Protein AF-A0A959G3M9-F1 (afdb_monomer_lite)

Radius of gyration: 26.97 Å; chains: 1; bounding box: 48×71×76 Å

Secondary structure (DSSP, 8-state):
----------------------GGG--GGGSPP--SS--S---HHHHHHHHHHHHHHHHHHS---EEETTT--EE-SGGG--TTEEE---SS-SSSHHHHHHHHHHHHHHHHH--HHHHHHHHHHHHHHHHHHHHHGGG--SSGGGS-HHHHHHHS--SHHHHHHHHHHHHHHHHTT-S---HHHHHHHHHIIIIIS-B-TTS-B-BSSSSTTB--TTHHHHHHHHHHHHHHHH--GGGT-

Sequence (241 aa):
MKRIIVLTICCIAACSAHGQEVDAATKLYLTQPQYKVPYGNTTPEAVKSVIDRVLVFLENTTPTDVIDEKSQKTITDYAKINEHAQIAKGRFSLTNYTWGVTYAAMLHAANVTGDPRYDAYVTKRFRFLEAVAPHFDPIMPEEHEKADPQMRQLLRPEALDDAGAMCSAMLQAKLEKIDFDGTALIDRYFDHIYNKEYRLSDGTFARTRPQKNTLWLDDMCMGIPSIAYMGRWTGEEKYYD

Structure (mmCIF, N/CA/C/O backbone):
data_AF-A0A959G3M9-F1
#
_entry.id   AF-A0A959G3M9-F1
#
loop_
_atom_site.group_PDB
_atom_site.id
_atom_site.type_symbol
_atom_site.label_atom_id
_atom_site.label_alt_id
_atom_site.label_comp_id
_atom_site.label_asym_id
_atom_site.label_entity_id
_atom_site.label_seq_id
_atom_site.pdbx_PDB_ins_code
_atom_site.Cartn_x
_atom_site.Cartn_y
_atom_site.Cartn_z
_atom_site.occupancy
_atom_site.B_iso_or_equiv
_atom_site.auth_seq_id
_atom_site.auth_comp_id
_atom_site.auth_asym_id
_atom_site.auth_atom_id
_atom_site.pdbx_PDB_model_num
ATOM 1 N N . MET A 1 1 ? 20.884 43.695 57.585 1.00 41.91 1 MET A N 1
ATOM 2 C CA . MET A 1 1 ? 20.339 43.293 56.264 1.00 41.91 1 MET A CA 1
ATOM 3 C C . MET A 1 1 ? 21.097 42.037 55.847 1.00 41.91 1 MET A C 1
ATOM 5 O O . MET A 1 1 ? 22.308 42.122 55.826 1.00 41.91 1 MET A O 1
ATOM 9 N N . LYS A 1 2 ? 20.569 40.832 55.618 1.00 38.62 2 LYS A N 1
ATOM 10 C CA . LYS A 1 2 ? 19.229 40.252 55.435 1.00 38.62 2 LYS A CA 1
ATOM 11 C C . LYS A 1 2 ? 19.175 38.964 56.287 1.00 38.62 2 LYS A C 1
ATOM 13 O O . LYS A 1 2 ? 20.163 38.238 56.322 1.00 38.62 2 LYS A O 1
ATOM 18 N N . ARG A 1 3 ? 18.066 38.678 56.978 1.00 37.66 3 ARG A N 1
ATOM 19 C CA . ARG A 1 3 ? 17.847 37.371 57.627 1.00 37.66 3 ARG A CA 1
ATOM 20 C C . ARG A 1 3 ? 17.334 36.399 56.562 1.00 37.66 3 ARG A C 1
ATOM 22 O O . ARG A 1 3 ? 16.281 36.651 55.988 1.00 37.66 3 ARG A O 1
ATOM 29 N N . ILE A 1 4 ? 18.086 35.339 56.279 1.00 43.84 4 ILE A N 1
ATOM 30 C CA . ILE A 1 4 ? 17.645 34.232 55.423 1.00 43.84 4 ILE A CA 1
ATOM 31 C C . ILE A 1 4 ? 16.913 33.244 56.332 1.00 43.84 4 ILE A C 1
ATOM 33 O O . ILE A 1 4 ? 17.514 32.674 57.238 1.00 43.84 4 ILE A O 1
ATOM 37 N N . ILE A 1 5 ? 15.607 33.094 56.122 1.00 44.16 5 ILE A N 1
ATOM 38 C CA . ILE A 1 5 ? 14.793 32.052 56.751 1.00 44.16 5 ILE A CA 1
ATOM 39 C C . ILE A 1 5 ? 14.821 30.859 55.796 1.00 44.16 5 ILE A C 1
ATOM 41 O O . ILE A 1 5 ? 14.309 30.949 54.683 1.00 44.16 5 ILE A O 1
ATOM 45 N N . VAL A 1 6 ? 15.449 29.763 56.215 1.00 44.47 6 VAL A N 1
ATOM 46 C CA . VAL A 1 6 ? 15.373 28.477 55.516 1.00 44.47 6 VAL A CA 1
ATOM 47 C C . VAL A 1 6 ? 14.098 27.785 55.988 1.00 44.47 6 VAL A C 1
ATOM 49 O O . VAL A 1 6 ? 13.977 27.431 57.158 1.00 44.47 6 VAL A O 1
ATOM 52 N N . LEU A 1 7 ? 13.124 27.652 55.088 1.00 37.84 7 LEU A N 1
ATOM 53 C CA . LEU A 1 7 ? 11.876 26.937 55.335 1.00 37.84 7 LEU A CA 1
ATOM 54 C C . LEU A 1 7 ? 12.089 25.459 54.973 1.00 37.84 7 LEU A C 1
ATOM 56 O O . LEU A 1 7 ? 12.112 25.099 53.798 1.00 37.84 7 LEU A O 1
ATOM 60 N N . THR A 1 8 ? 12.281 24.601 55.972 1.00 48.53 8 THR A N 1
ATOM 61 C CA . THR A 1 8 ? 12.346 23.149 55.767 1.00 48.53 8 THR A CA 1
ATOM 62 C C . THR A 1 8 ? 10.925 22.616 55.585 1.00 48.53 8 THR A C 1
ATOM 64 O O . THR A 1 8 ? 10.167 22.516 56.547 1.00 48.53 8 THR A O 1
ATOM 67 N N . ILE A 1 9 ? 10.548 22.290 54.347 1.00 50.19 9 ILE A N 1
ATOM 68 C CA . ILE A 1 9 ? 9.293 21.591 54.045 1.00 50.19 9 ILE A CA 1
ATOM 69 C C . ILE A 1 9 ? 9.475 20.123 54.440 1.00 50.19 9 ILE A C 1
ATOM 71 O O . ILE A 1 9 ? 10.196 19.372 53.787 1.00 50.19 9 ILE A O 1
ATOM 75 N N . CYS A 1 10 ? 8.842 19.725 55.541 1.00 43.06 10 CYS A N 1
ATOM 76 C CA . CYS A 1 10 ? 8.759 18.334 55.964 1.00 43.06 10 CYS A CA 1
ATOM 77 C C . CYS A 1 10 ? 7.629 17.654 55.174 1.00 43.06 10 CYS A C 1
ATOM 79 O O . CYS A 1 10 ? 6.452 17.912 55.429 1.00 43.06 10 CYS A O 1
ATOM 81 N N . CYS A 1 11 ? 7.971 16.818 54.191 1.00 44.34 11 CYS A N 1
ATOM 82 C CA . CYS A 1 11 ? 7.003 15.934 53.543 1.00 44.34 11 CYS A CA 1
ATOM 83 C C . CYS A 1 11 ? 6.560 14.865 54.547 1.00 44.34 11 CYS A C 1
ATOM 85 O O . CYS A 1 11 ? 7.286 13.907 54.807 1.00 44.34 11 CYS A O 1
ATOM 87 N N . ILE A 1 12 ? 5.360 15.019 55.106 1.00 46.78 12 ILE A N 1
ATOM 88 C CA . ILE A 1 12 ? 4.700 13.955 55.863 1.00 46.78 12 ILE A CA 1
ATOM 89 C C . ILE A 1 12 ? 4.201 12.932 54.840 1.00 46.78 12 ILE A C 1
ATOM 91 O O . ILE A 1 12 ? 3.185 13.139 54.178 1.00 46.78 12 ILE A O 1
ATOM 95 N N . ALA A 1 13 ? 4.934 11.831 54.690 1.00 47.69 13 ALA A N 1
ATOM 96 C CA . ALA A 1 13 ? 4.423 10.649 54.015 1.00 47.69 13 ALA A CA 1
ATOM 97 C C . ALA A 1 13 ? 3.312 10.049 54.889 1.00 47.69 13 ALA A C 1
ATOM 99 O O . ALA A 1 13 ? 3.5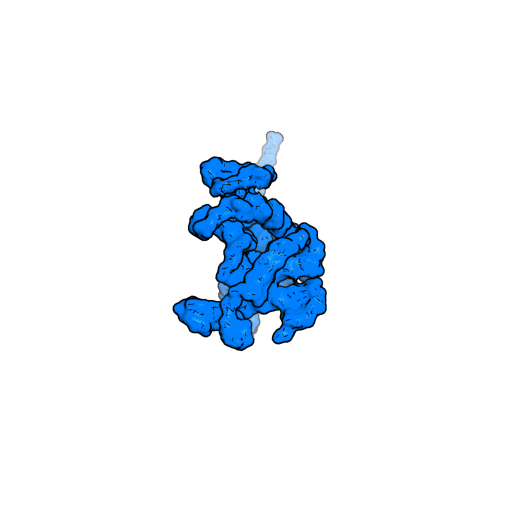76 9.482 55.951 1.00 47.69 13 ALA A O 1
ATOM 100 N N . ALA A 1 14 ? 2.058 10.211 54.469 1.00 43.97 14 ALA A N 1
ATOM 101 C CA . ALA A 1 14 ? 0.933 9.529 55.086 1.00 43.97 14 ALA A CA 1
ATOM 102 C C . ALA A 1 14 ? 1.042 8.027 54.781 1.00 43.97 14 ALA A C 1
ATOM 104 O O . ALA A 1 14 ? 0.685 7.569 53.698 1.00 43.97 14 ALA A O 1
ATOM 105 N N . CYS A 1 15 ? 1.565 7.257 55.734 1.00 43.91 15 CYS A N 1
ATOM 106 C CA . CYS A 1 15 ? 1.447 5.805 55.722 1.00 43.91 15 CYS A CA 1
ATOM 107 C C . CYS A 1 15 ? -0.012 5.449 56.033 1.00 43.91 15 CYS A C 1
ATOM 109 O O . CYS A 1 15 ? -0.422 5.423 57.193 1.00 43.91 15 CYS A O 1
ATOM 111 N N . SER A 1 16 ? -0.817 5.199 55.000 1.00 46.56 16 SER A N 1
ATOM 112 C CA . SER A 1 16 ? -2.128 4.576 55.169 1.00 46.56 16 SER A CA 1
ATOM 113 C C . SER A 1 16 ? -1.922 3.129 55.613 1.00 46.56 16 SER A C 1
ATOM 115 O O . SER A 1 16 ? -1.556 2.266 54.813 1.00 46.56 16 SER A O 1
ATOM 117 N N . ALA A 1 17 ? -2.138 2.865 56.903 1.00 48.34 17 ALA A N 1
ATOM 118 C CA . ALA A 1 17 ? -2.252 1.511 57.421 1.00 48.34 17 ALA A CA 1
ATOM 119 C C . ALA A 1 17 ? -3.395 0.802 56.676 1.00 48.34 17 ALA A C 1
ATOM 121 O O . ALA A 1 17 ? -4.556 1.187 56.810 1.00 48.34 17 ALA A O 1
ATOM 122 N N . HIS A 1 18 ? -3.065 -0.201 55.861 1.00 54.00 18 HIS A N 1
ATOM 123 C CA . HIS A 1 18 ? -4.065 -1.101 55.296 1.00 54.00 18 HIS A CA 1
ATOM 124 C C . HIS A 1 18 ? -4.619 -1.943 56.448 1.00 54.00 18 HIS A C 1
ATOM 126 O O . HIS A 1 18 ? -3.972 -2.883 56.909 1.00 54.00 18 HIS A O 1
ATOM 132 N N . GLY A 1 19 ? -5.783 -1.547 56.968 1.00 58.19 19 GLY A N 1
ATOM 133 C CA . GLY A 1 19 ? -6.542 -2.362 57.908 1.00 58.19 19 GLY A CA 1
ATOM 134 C C . GLY A 1 19 ? -6.860 -3.722 57.287 1.00 58.19 19 GLY A C 1
ATOM 135 O O . GLY A 1 19 ? -7.042 -3.832 56.077 1.00 58.19 19 GLY A O 1
ATOM 136 N N . GLN A 1 20 ? -6.891 -4.762 58.115 1.00 59.56 20 GLN A N 1
ATOM 137 C CA . GLN A 1 20 ? -7.197 -6.122 57.685 1.00 59.56 20 GLN A CA 1
ATOM 138 C C . GLN A 1 20 ? -8.606 -6.166 57.064 1.00 59.56 20 GLN A C 1
ATOM 140 O O . GLN A 1 20 ? -9.589 -5.902 57.756 1.00 59.56 20 GLN A O 1
ATOM 145 N N . GLU A 1 21 ? -8.710 -6.469 55.766 1.00 64.50 21 GLU A N 1
ATOM 146 C CA . GLU A 1 21 ? -10.005 -6.658 55.103 1.00 64.50 21 GLU A CA 1
ATOM 147 C C . GLU A 1 21 ? -10.692 -7.903 55.680 1.00 64.50 21 GLU A C 1
ATOM 149 O O . GLU A 1 21 ? -10.132 -9.000 55.676 1.00 64.50 21 GLU A O 1
ATOM 154 N N . VAL A 1 22 ? -11.907 -7.732 56.200 1.00 72.88 22 VAL A N 1
ATOM 155 C CA . VAL A 1 22 ? -12.725 -8.807 56.778 1.00 72.88 22 VAL A CA 1
ATOM 156 C C . VAL A 1 22 ? -14.002 -8.967 55.964 1.00 72.88 22 VAL A C 1
ATOM 158 O O . VAL A 1 22 ? -14.692 -7.988 55.696 1.00 72.88 22 VAL A O 1
ATOM 161 N N . ASP A 1 23 ? -14.326 -10.214 55.611 1.00 73.75 23 ASP A N 1
ATOM 162 C CA . ASP A 1 23 ? -15.425 -10.606 54.710 1.00 73.75 23 ASP A CA 1
ATOM 163 C C . ASP A 1 23 ? -16.757 -9.894 55.012 1.00 73.75 23 ASP A C 1
ATOM 165 O O . ASP A 1 23 ? -17.350 -9.269 54.138 1.00 73.75 23 ASP A O 1
ATOM 169 N N . ALA A 1 24 ? -17.170 -9.860 56.283 1.00 75.25 24 ALA A N 1
ATOM 170 C CA . ALA A 1 24 ? -18.431 -9.245 56.708 1.00 75.25 24 ALA A CA 1
ATOM 171 C C . ALA A 1 24 ? -18.520 -7.718 56.482 1.00 75.25 24 ALA A C 1
ATOM 173 O O . ALA A 1 24 ? -19.620 -7.164 56.497 1.00 75.25 24 ALA A O 1
ATOM 174 N N . ALA A 1 25 ? -17.387 -7.032 56.292 1.00 77.50 25 ALA A N 1
ATOM 175 C CA . ALA A 1 25 ? -17.311 -5.584 56.084 1.00 77.50 25 ALA A CA 1
ATOM 176 C C . ALA A 1 25 ? -16.816 -5.191 54.678 1.00 77.50 25 ALA A C 1
ATOM 178 O O . ALA A 1 25 ? -16.865 -4.009 54.328 1.00 77.50 25 ALA A O 1
ATOM 179 N N . THR A 1 26 ? -16.379 -6.155 53.860 1.00 78.19 26 THR A N 1
ATOM 180 C CA . THR A 1 26 ? -15.793 -5.908 52.538 1.00 78.19 26 THR A CA 1
ATOM 181 C C . THR A 1 26 ? -16.683 -6.479 51.440 1.00 78.19 26 THR A C 1
ATOM 183 O O . THR A 1 26 ? -16.999 -7.664 51.413 1.00 78.19 26 THR A O 1
ATOM 186 N N . LYS A 1 27 ? -17.043 -5.656 50.449 1.00 83.12 27 LYS A N 1
ATOM 187 C CA . LYS A 1 27 ? -17.695 -6.147 49.225 1.00 83.12 27 LYS A CA 1
ATOM 188 C C . LYS A 1 27 ? -16.652 -6.814 48.328 1.00 83.12 27 LYS A C 1
ATOM 190 O O . LYS A 1 27 ? -16.215 -6.216 47.350 1.00 83.12 27 LYS A O 1
ATOM 195 N N . LEU A 1 28 ? -16.253 -8.042 48.666 1.00 81.19 28 LEU A N 1
ATOM 196 C CA . LEU A 1 28 ? -15.175 -8.776 47.988 1.00 81.19 28 LEU A CA 1
ATOM 197 C C . LEU A 1 28 ? -15.373 -8.860 46.466 1.00 81.19 28 LEU A C 1
ATOM 199 O O . LEU A 1 28 ? -14.419 -8.726 45.713 1.00 81.19 28 LEU A O 1
ATOM 203 N N . TYR A 1 29 ? -16.614 -8.979 45.992 1.00 81.56 29 TYR A N 1
ATOM 204 C CA . TYR A 1 29 ? -16.942 -9.012 44.560 1.00 81.56 29 TYR A CA 1
ATOM 205 C C . TYR A 1 29 ? -16.760 -7.666 43.823 1.00 81.56 29 TYR A C 1
ATOM 207 O O . TYR A 1 29 ? -16.827 -7.633 42.598 1.00 81.56 29 TYR A O 1
ATOM 215 N N . LEU A 1 30 ? -16.553 -6.559 44.546 1.00 85.50 30 LEU A N 1
ATOM 216 C CA . LEU A 1 30 ? -16.205 -5.240 43.997 1.00 85.50 30 LEU A CA 1
ATOM 217 C C . LEU A 1 30 ? -14.719 -4.905 44.160 1.00 85.50 30 LEU A C 1
ATOM 219 O O . LEU A 1 30 ? -14.304 -3.802 43.793 1.00 85.50 30 LEU A O 1
ATOM 223 N N . THR A 1 31 ? -13.922 -5.812 44.731 1.00 84.81 31 THR A N 1
ATOM 224 C CA . THR A 1 31 ? -12.479 -5.593 44.837 1.00 84.81 31 THR A CA 1
ATOM 225 C C . THR A 1 31 ? -11.884 -5.447 43.442 1.00 84.81 31 THR A C 1
ATOM 227 O O . THR A 1 31 ? -12.231 -6.178 42.515 1.00 84.81 31 THR A O 1
ATOM 230 N N . GLN A 1 32 ? -11.023 -4.443 43.280 1.00 85.75 32 GLN A N 1
ATOM 231 C CA . GLN A 1 32 ? -10.395 -4.161 41.996 1.00 85.75 32 GLN A CA 1
ATOM 232 C C . GLN A 1 32 ? -9.352 -5.245 41.706 1.00 85.75 32 GLN A C 1
ATOM 234 O O . GLN A 1 32 ? -8.387 -5.370 42.469 1.00 85.75 32 GLN A O 1
ATOM 239 N N . PRO A 1 33 ? -9.503 -6.029 40.626 1.00 90.31 33 PRO A N 1
ATOM 240 C CA . PRO A 1 33 ? -8.508 -7.031 40.285 1.00 90.31 33 PRO A CA 1
ATOM 241 C C . PRO A 1 33 ? -7.197 -6.353 39.874 1.00 90.31 33 PRO A C 1
ATOM 243 O O . PRO A 1 33 ? -7.189 -5.347 39.164 1.00 90.31 33 PRO A O 1
ATOM 246 N N . GLN A 1 34 ? -6.067 -6.926 40.285 1.00 91.19 34 GLN A N 1
ATOM 247 C CA . GLN A 1 34 ? -4.736 -6.403 39.959 1.00 91.19 34 GLN A CA 1
ATOM 248 C C . GLN A 1 34 ? -4.275 -6.888 38.579 1.00 91.19 34 GLN A C 1
ATOM 250 O O . GLN A 1 34 ? -3.355 -7.699 38.449 1.00 91.19 34 GLN A O 1
ATOM 255 N N . TYR A 1 35 ? -4.947 -6.427 37.527 1.00 93.69 35 TYR A N 1
ATOM 256 C CA . TYR A 1 35 ? -4.572 -6.776 36.161 1.00 93.69 35 TYR A CA 1
ATOM 257 C C . TYR A 1 35 ? -3.191 -6.208 35.797 1.00 93.69 35 TYR A C 1
ATOM 259 O O . TYR A 1 35 ? -2.883 -5.051 36.069 1.00 93.69 35 TYR A O 1
ATOM 267 N N . LYS A 1 36 ? -2.359 -7.021 35.131 1.00 94.44 36 LYS A N 1
ATOM 268 C CA . LYS A 1 36 ? -1.055 -6.580 34.591 1.00 94.44 36 LYS A CA 1
ATOM 269 C C . LYS A 1 36 ? -1.192 -5.691 33.353 1.00 94.44 36 LYS A C 1
ATOM 271 O O . LYS A 1 36 ? -0.285 -4.929 33.037 1.00 94.44 36 LYS A O 1
ATOM 276 N N . VAL A 1 37 ? -2.302 -5.834 32.638 1.00 91.62 37 VAL A N 1
ATOM 277 C CA . VAL A 1 37 ? -2.667 -5.036 31.467 1.00 91.62 37 VAL A CA 1
ATOM 278 C C . VAL A 1 37 ? -3.879 -4.177 31.819 1.00 91.62 37 VAL A C 1
ATOM 280 O O . VAL A 1 37 ? -4.735 -4.654 32.567 1.00 91.62 37 VAL A O 1
ATOM 283 N N . PRO A 1 38 ? -3.976 -2.935 31.309 1.00 88.25 38 PRO A N 1
ATOM 284 C CA . PRO A 1 38 ? -5.149 -2.102 31.543 1.00 88.25 38 PRO A CA 1
ATOM 285 C C . PRO A 1 38 ? -6.432 -2.842 31.146 1.00 88.25 38 PRO A C 1
ATOM 287 O O . PRO A 1 38 ? -6.538 -3.349 30.030 1.00 88.25 38 PRO A O 1
ATOM 290 N N . TYR A 1 39 ? -7.393 -2.906 32.065 1.00 91.00 39 TYR A N 1
ATOM 291 C CA . TYR A 1 39 ? -8.695 -3.535 31.861 1.00 91.00 39 TYR A CA 1
ATOM 292 C C . TYR A 1 39 ? -9.792 -2.568 32.292 1.00 91.00 39 TYR A C 1
ATOM 294 O O . TYR A 1 39 ? -9.713 -1.969 33.365 1.00 91.00 39 TYR A O 1
ATOM 302 N N . GLY A 1 40 ? -10.815 -2.426 31.456 1.00 89.88 40 GLY A N 1
ATOM 303 C CA . GLY A 1 40 ? -11.931 -1.519 31.682 1.00 89.88 40 GLY A CA 1
ATOM 304 C C . GLY A 1 40 ? -12.321 -0.772 30.413 1.00 89.88 40 GLY A C 1
ATOM 305 O O . GLY A 1 40 ? -11.908 -1.124 29.308 1.00 89.88 40 GLY A O 1
ATOM 306 N N . ASN A 1 41 ? -13.129 0.268 30.589 1.00 93.06 41 ASN A N 1
ATOM 307 C CA . ASN A 1 41 ? -13.571 1.110 29.485 1.00 93.06 41 ASN A CA 1
ATOM 308 C C . ASN A 1 41 ? -12.405 1.948 28.940 1.00 93.06 41 ASN A C 1
ATOM 310 O O . ASN A 1 41 ? -11.554 2.415 29.696 1.00 93.06 41 ASN A O 1
ATOM 314 N N . THR A 1 42 ? -12.408 2.176 27.630 1.00 94.69 42 THR A N 1
ATOM 315 C CA . THR A 1 42 ? -11.499 3.108 26.949 1.00 94.69 42 THR A CA 1
ATOM 316 C C . THR A 1 42 ? -12.278 4.314 26.420 1.00 94.69 42 THR A C 1
ATOM 318 O O . THR A 1 42 ? -13.510 4.305 26.426 1.00 94.69 42 THR A O 1
ATOM 321 N N . THR A 1 43 ? -11.574 5.345 25.954 1.00 95.94 43 THR A N 1
ATOM 322 C CA . THR A 1 43 ? -12.178 6.511 25.293 1.00 95.94 43 THR A CA 1
ATOM 323 C C . THR A 1 43 ? -11.655 6.659 23.861 1.00 95.94 43 THR A C 1
ATOM 325 O O . THR A 1 43 ? -10.547 6.187 23.566 1.00 95.94 43 THR A O 1
ATOM 328 N N . PRO A 1 44 ? -12.405 7.320 22.958 1.00 96.88 44 PRO A N 1
ATOM 329 C CA . PRO A 1 44 ? -11.918 7.639 21.617 1.00 96.88 44 PRO A CA 1
ATOM 330 C C . PRO A 1 44 ? -10.564 8.363 21.628 1.00 96.88 44 PRO A C 1
ATOM 332 O O . PRO A 1 44 ? -9.692 8.032 20.833 1.00 96.88 44 PRO A O 1
ATOM 335 N N . GLU A 1 45 ? -10.335 9.280 22.570 1.00 97.31 45 GLU A N 1
ATOM 336 C CA . GLU A 1 45 ? -9.090 10.050 22.700 1.00 97.31 45 GLU A CA 1
ATOM 337 C C . GLU A 1 45 ? -7.911 9.157 23.098 1.00 97.31 45 GLU A C 1
ATOM 339 O O . GLU A 1 45 ? -6.801 9.318 22.585 1.00 97.31 45 GLU A O 1
ATOM 344 N N . ALA A 1 46 ? -8.143 8.184 23.985 1.00 96.62 46 ALA A N 1
ATOM 345 C CA . ALA A 1 46 ? -7.120 7.225 24.385 1.00 96.62 46 ALA A CA 1
ATOM 346 C C . ALA A 1 46 ? -6.703 6.329 23.207 1.00 96.62 46 ALA A C 1
ATOM 348 O O . ALA A 1 46 ? -5.508 6.128 22.979 1.00 96.62 46 ALA A O 1
ATOM 349 N N . VAL A 1 47 ? -7.669 5.845 22.417 1.00 97.38 47 VAL A N 1
ATOM 350 C CA . VAL A 1 47 ? -7.403 5.073 21.190 1.00 97.38 47 VAL A CA 1
ATOM 351 C C . VAL A 1 47 ? -6.696 5.943 20.149 1.00 97.38 47 VAL A C 1
ATOM 353 O O . VAL A 1 47 ? -5.668 5.535 19.605 1.00 97.38 47 VAL A O 1
ATOM 356 N N . LYS A 1 48 ? -7.179 7.172 19.932 1.00 98.12 48 LYS A N 1
ATOM 357 C CA . LYS A 1 48 ? -6.594 8.147 19.004 1.00 98.12 48 LYS A CA 1
ATOM 358 C C . LYS A 1 48 ? -5.134 8.440 19.338 1.00 98.12 48 LYS A C 1
ATOM 360 O O . LYS A 1 48 ? -4.285 8.396 18.456 1.00 98.12 48 LYS A O 1
ATOM 365 N N . SER A 1 49 ? -4.814 8.627 20.618 1.00 98.19 49 SER A N 1
ATOM 366 C CA . SER A 1 49 ? -3.437 8.829 21.080 1.00 98.19 49 SER A CA 1
ATOM 367 C C . SER A 1 49 ? -2.512 7.662 20.710 1.00 98.19 49 SER A C 1
ATOM 369 O O . SER A 1 49 ? -1.339 7.877 20.404 1.00 98.19 49 SER A O 1
ATOM 371 N N . VAL A 1 50 ? -3.009 6.420 20.720 1.00 98.12 50 VAL A N 1
ATOM 372 C CA . VAL A 1 50 ? -2.222 5.249 20.304 1.00 98.12 50 VAL A CA 1
ATOM 373 C C . VAL A 1 50 ? -1.944 5.295 18.804 1.00 98.12 50 VAL A C 1
ATOM 375 O O . VAL A 1 50 ? -0.779 5.220 18.413 1.00 98.12 50 VAL A O 1
ATOM 378 N N . ILE A 1 51 ? -2.974 5.457 17.970 1.00 98.56 51 ILE A N 1
ATOM 379 C CA . ILE A 1 51 ? -2.797 5.478 16.509 1.00 98.56 51 ILE A CA 1
ATOM 380 C C . ILE A 1 51 ? -2.029 6.720 16.026 1.00 98.56 51 ILE A C 1
ATOM 382 O O . ILE A 1 51 ? -1.303 6.637 15.042 1.00 98.56 51 ILE A O 1
ATOM 386 N N . ASP A 1 52 ? -2.083 7.838 16.756 1.00 98.81 52 ASP A N 1
ATOM 387 C CA . ASP A 1 52 ? -1.226 9.009 16.530 1.00 98.81 52 ASP A CA 1
ATOM 388 C C . ASP A 1 52 ? 0.254 8.705 16.767 1.00 98.81 52 ASP A C 1
ATOM 390 O O . ASP A 1 52 ? 1.103 9.065 15.951 1.00 98.81 52 ASP A O 1
ATOM 394 N N . ARG A 1 53 ? 0.586 8.006 17.860 1.00 98.75 53 ARG A N 1
ATOM 395 C CA . ARG A 1 53 ? 1.972 7.581 18.103 1.00 98.75 53 ARG A CA 1
ATOM 396 C C . ARG A 1 53 ? 2.457 6.608 17.034 1.00 98.75 53 ARG A C 1
ATOM 398 O O . ARG A 1 53 ? 3.619 6.685 16.640 1.00 98.75 53 ARG A O 1
ATOM 405 N N . VAL A 1 54 ? 1.585 5.712 16.568 1.00 98.75 54 VAL A N 1
ATOM 406 C CA . VAL A 1 54 ? 1.901 4.799 15.461 1.00 98.75 54 VAL A CA 1
ATOM 407 C C . VAL A 1 54 ? 2.162 5.589 14.180 1.00 98.75 54 VAL A C 1
ATOM 409 O O . VAL A 1 54 ? 3.202 5.370 13.572 1.00 98.75 54 VAL A O 1
ATOM 412 N N . LEU A 1 55 ? 1.306 6.548 13.810 1.00 98.81 55 LEU A N 1
ATOM 413 C CA . LEU A 1 55 ? 1.524 7.407 12.641 1.00 98.81 55 LEU A CA 1
ATOM 414 C C . LEU A 1 55 ? 2.898 8.086 12.687 1.00 98.81 55 LEU A C 1
ATOM 416 O O . LEU A 1 55 ? 3.686 7.917 11.760 1.00 98.81 55 LEU A O 1
ATOM 420 N N . VAL A 1 56 ? 3.224 8.771 13.787 1.00 98.69 56 VAL A N 1
ATOM 421 C CA . VAL A 1 56 ? 4.515 9.467 13.942 1.00 98.69 56 VAL A CA 1
ATOM 422 C C . VAL A 1 56 ? 5.692 8.492 13.852 1.00 98.69 56 VAL A C 1
ATOM 424 O O . VAL A 1 56 ? 6.727 8.793 13.254 1.00 98.69 56 VAL A O 1
ATOM 427 N N . PHE A 1 57 ? 5.565 7.299 14.433 1.00 98.75 57 PHE A N 1
ATOM 428 C CA . PHE A 1 57 ? 6.594 6.271 14.317 1.00 98.75 57 PHE A CA 1
ATOM 429 C C . PHE A 1 57 ? 6.781 5.814 12.864 1.00 98.75 57 PHE A C 1
ATOM 431 O O . PHE A 1 57 ? 7.915 5.713 12.391 1.00 98.75 57 PHE A O 1
ATOM 438 N N . LEU A 1 58 ? 5.689 5.573 12.139 1.00 98.50 58 LEU A N 1
ATOM 439 C CA . LEU A 1 58 ? 5.729 5.152 10.742 1.00 98.50 58 LEU A CA 1
ATOM 440 C C . LEU A 1 58 ? 6.291 6.251 9.840 1.00 98.50 58 LEU A C 1
ATOM 442 O O . LEU A 1 58 ? 7.112 5.957 8.974 1.00 98.50 58 LEU A O 1
ATOM 446 N N . GLU A 1 59 ? 5.942 7.515 10.075 1.00 97.94 59 GLU A N 1
ATOM 447 C CA . GLU A 1 59 ? 6.497 8.660 9.347 1.00 97.94 59 GLU A CA 1
ATOM 448 C C . GLU A 1 59 ? 8.020 8.711 9.409 1.00 97.94 59 GLU A C 1
ATOM 450 O O . GLU A 1 59 ? 8.668 8.882 8.378 1.00 97.94 59 GLU A O 1
ATOM 455 N N . ASN A 1 60 ? 8.579 8.491 10.598 1.00 97.62 60 ASN A N 1
ATOM 456 C CA . ASN A 1 60 ? 10.019 8.538 10.842 1.00 97.62 60 ASN A CA 1
ATOM 457 C C . ASN A 1 60 ? 10.767 7.276 10.393 1.00 97.62 60 ASN A C 1
ATOM 459 O O . ASN A 1 60 ? 11.995 7.264 10.370 1.00 97.62 60 ASN A O 1
ATOM 463 N N . THR A 1 61 ? 10.052 6.196 10.074 1.00 97.69 61 THR A N 1
ATOM 464 C CA . THR A 1 61 ? 10.659 4.895 9.755 1.00 97.69 61 THR A CA 1
ATOM 465 C C . THR A 1 61 ? 10.400 4.422 8.329 1.00 97.69 61 THR A C 1
ATOM 467 O O . THR A 1 61 ? 10.904 3.364 7.948 1.00 97.69 61 THR A O 1
ATOM 470 N N . THR A 1 62 ? 9.678 5.212 7.530 1.00 97.88 62 THR A N 1
ATOM 471 C CA . THR A 1 62 ? 9.396 4.953 6.110 1.00 97.88 62 THR A CA 1
ATOM 472 C C . THR A 1 62 ? 9.745 6.165 5.246 1.00 97.88 62 THR A C 1
ATOM 474 O O . THR A 1 62 ? 8.854 6.950 4.895 1.00 97.88 62 THR A O 1
ATOM 477 N N . PRO A 1 63 ? 11.047 6.362 4.955 1.00 97.31 63 PRO A N 1
ATOM 478 C CA . PRO A 1 63 ? 11.514 7.470 4.133 1.00 97.31 63 PRO A CA 1
ATOM 479 C C . PRO A 1 63 ? 11.001 7.335 2.695 1.00 97.31 63 PRO A C 1
ATOM 481 O O . PRO A 1 63 ? 10.751 6.233 2.212 1.00 97.31 63 PRO A O 1
ATOM 484 N N . THR A 1 64 ? 10.848 8.468 2.017 1.00 97.62 64 THR A N 1
ATOM 485 C CA . THR A 1 64 ? 10.360 8.571 0.631 1.00 97.62 64 THR A CA 1
ATOM 486 C C . THR A 1 64 ? 11.419 9.267 -0.208 1.00 97.62 64 THR A C 1
ATOM 488 O O . THR A 1 64 ? 11.181 10.336 -0.768 1.00 97.62 64 THR A O 1
ATOM 491 N N . ASP A 1 65 ? 12.619 8.702 -0.189 1.00 97.44 65 ASP A N 1
ATOM 492 C CA 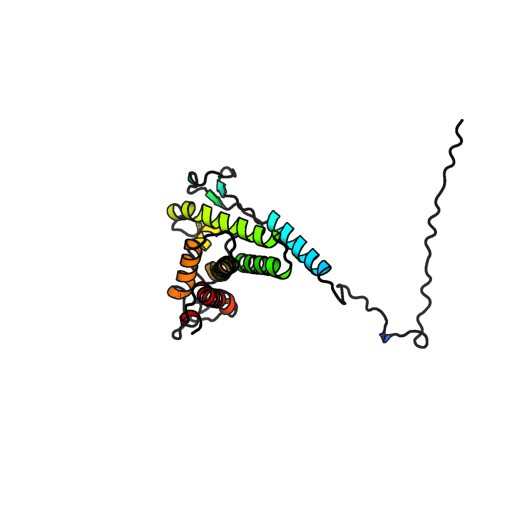. ASP A 1 65 ? 13.804 9.265 -0.818 1.00 97.44 65 ASP A CA 1
ATOM 493 C C . ASP A 1 65 ? 14.404 8.229 -1.764 1.00 97.44 65 ASP A C 1
ATOM 495 O O . ASP A 1 65 ? 14.388 7.028 -1.480 1.00 97.44 65 ASP A O 1
ATOM 499 N N . VAL A 1 66 ? 14.968 8.699 -2.871 1.00 98.12 66 VAL A N 1
ATOM 500 C CA . VAL A 1 66 ? 15.842 7.893 -3.725 1.00 98.12 66 VAL A CA 1
ATOM 501 C C . VAL A 1 66 ? 17.279 8.222 -3.350 1.00 98.12 66 VAL A C 1
ATOM 503 O O . VAL A 1 66 ? 17.620 9.393 -3.182 1.00 98.12 66 VAL A O 1
ATOM 506 N N . ILE A 1 67 ? 18.128 7.211 -3.207 1.00 97.44 67 ILE A N 1
ATOM 507 C CA . ILE A 1 67 ? 19.550 7.376 -2.900 1.00 97.44 67 ILE A CA 1
ATOM 508 C C . ILE A 1 67 ? 20.402 6.617 -3.910 1.00 97.44 67 ILE A C 1
ATOM 510 O O . ILE A 1 67 ? 19.998 5.579 -4.423 1.00 97.44 67 ILE A O 1
ATOM 514 N N . ASP A 1 68 ? 21.605 7.116 -4.156 1.00 95.94 68 ASP A N 1
ATOM 515 C CA . ASP A 1 68 ? 22.646 6.348 -4.830 1.00 95.94 68 ASP A CA 1
ATOM 516 C C . ASP A 1 68 ? 23.254 5.337 -3.840 1.00 95.94 68 ASP A C 1
ATOM 518 O O . ASP A 1 68 ? 23.710 5.702 -2.755 1.00 95.94 68 ASP A O 1
ATOM 522 N N . GLU A 1 69 ? 23.254 4.057 -4.200 1.00 92.62 69 GLU A N 1
ATOM 523 C CA . GLU A 1 69 ? 23.742 2.933 -3.398 1.00 92.62 69 GLU A CA 1
ATOM 524 C C . GLU A 1 69 ? 25.182 3.127 -2.924 1.00 92.62 69 GLU A C 1
ATOM 526 O O . GLU A 1 69 ? 25.511 2.798 -1.783 1.00 92.62 69 GLU A O 1
ATOM 531 N N . LYS A 1 70 ? 26.052 3.661 -3.780 1.00 91.44 70 LYS A N 1
ATOM 532 C CA . LYS A 1 70 ? 27.490 3.714 -3.508 1.00 91.44 70 LYS A CA 1
ATOM 533 C C . LYS A 1 70 ? 27.847 4.915 -2.646 1.00 91.44 70 LYS A C 1
ATOM 535 O O . LYS A 1 70 ? 28.585 4.798 -1.673 1.00 91.44 70 LYS A O 1
ATOM 540 N N . SER A 1 71 ? 27.333 6.081 -3.012 1.00 94.75 71 SER A N 1
ATOM 541 C CA . SER A 1 71 ? 27.641 7.354 -2.362 1.00 94.75 71 SER A CA 1
ATOM 542 C C . SER A 1 71 ? 26.706 7.694 -1.205 1.00 94.75 71 SER A C 1
ATOM 544 O O . SER A 1 71 ? 27.025 8.600 -0.435 1.00 94.75 71 SER A O 1
ATOM 546 N N . GLN A 1 72 ? 25.569 6.998 -1.085 1.00 94.94 72 GLN A N 1
ATOM 547 C CA . GLN A 1 72 ? 24.506 7.253 -0.105 1.00 94.94 72 GLN A CA 1
ATOM 548 C C . GLN A 1 72 ? 23.920 8.673 -0.190 1.00 94.94 72 GLN A C 1
ATOM 550 O O . GLN A 1 72 ? 23.303 9.163 0.755 1.00 94.94 72 GLN A O 1
ATOM 555 N N . LYS A 1 73 ? 24.107 9.359 -1.324 1.00 96.75 73 LYS A N 1
ATOM 556 C CA . LYS A 1 73 ? 23.560 10.697 -1.558 1.00 96.75 73 LYS A CA 1
ATOM 557 C C . LYS A 1 73 ? 22.144 10.606 -2.107 1.00 96.75 73 LYS A C 1
ATOM 559 O O . LYS A 1 73 ? 21.874 9.802 -2.996 1.00 96.75 73 LYS A O 1
ATOM 564 N N . THR A 1 74 ? 21.269 11.480 -1.621 1.00 97.44 74 THR A N 1
ATOM 565 C CA . THR A 1 74 ? 19.904 11.619 -2.133 1.00 97.44 74 THR A CA 1
ATOM 566 C C . THR A 1 74 ? 19.905 12.083 -3.588 1.00 97.44 74 THR A C 1
ATOM 568 O O . THR A 1 74 ? 20.583 13.048 -3.948 1.00 97.44 74 THR A O 1
ATOM 571 N N . ILE A 1 75 ? 19.102 11.414 -4.410 1.00 97.75 75 ILE A N 1
ATOM 572 C CA . ILE A 1 75 ? 18.805 11.767 -5.795 1.00 97.75 75 ILE A CA 1
ATOM 573 C C . ILE A 1 75 ? 17.467 12.510 -5.792 1.00 97.75 75 ILE A C 1
ATOM 575 O O . ILE A 1 75 ? 16.409 11.908 -5.636 1.00 97.75 75 ILE A O 1
ATOM 579 N N . THR A 1 76 ? 17.515 13.834 -5.932 1.00 96.00 76 THR A N 1
ATOM 580 C CA . THR A 1 76 ? 16.316 14.695 -5.968 1.00 96.00 76 THR A CA 1
ATOM 581 C C . THR A 1 76 ? 15.828 14.989 -7.384 1.00 96.00 76 THR A C 1
ATOM 583 O O . THR A 1 76 ? 14.665 15.317 -7.588 1.00 96.00 76 THR A O 1
ATOM 586 N N . ASP A 1 77 ? 16.723 14.876 -8.363 1.00 97.06 77 ASP A N 1
ATOM 587 C CA . ASP A 1 77 ? 16.429 14.991 -9.786 1.00 97.06 77 ASP A CA 1
ATOM 588 C C . ASP A 1 77 ? 16.276 13.579 -10.357 1.00 97.06 77 ASP A C 1
ATOM 590 O O . ASP A 1 77 ? 17.270 12.907 -10.639 1.00 97.06 77 ASP A O 1
ATOM 594 N N . TYR A 1 78 ? 15.032 13.105 -10.471 1.00 97.12 78 TYR A N 1
ATOM 595 C CA . TYR A 1 78 ? 14.739 11.730 -10.885 1.00 97.12 78 TYR A CA 1
ATOM 596 C C . TYR A 1 78 ? 15.192 11.412 -12.315 1.00 97.12 78 TYR A C 1
ATOM 598 O O . TYR A 1 78 ? 15.413 10.247 -12.632 1.00 97.12 78 TYR A O 1
ATOM 606 N N . ALA A 1 79 ? 15.472 12.418 -13.152 1.00 96.12 79 ALA A N 1
ATOM 607 C CA . ALA A 1 79 ? 16.114 12.201 -14.449 1.00 96.12 79 ALA A CA 1
ATOM 608 C C . ALA A 1 79 ? 17.545 11.632 -14.333 1.00 96.12 79 ALA A C 1
ATOM 610 O O . ALA A 1 79 ? 18.099 11.166 -15.325 1.00 96.12 79 ALA A O 1
ATOM 611 N N . LYS A 1 80 ? 18.149 11.663 -13.136 1.00 96.00 80 LYS A N 1
ATOM 612 C CA . LYS A 1 80 ? 19.479 11.105 -12.838 1.00 96.00 80 LYS A CA 1
ATOM 613 C C . LYS A 1 80 ? 19.440 9.720 -12.194 1.00 96.00 80 LYS A C 1
ATOM 615 O O . LYS A 1 80 ? 20.498 9.205 -11.833 1.00 96.00 80 LYS A O 1
ATOM 620 N N . ILE A 1 81 ? 18.256 9.133 -12.020 1.00 96.56 81 ILE A N 1
ATOM 621 C CA . ILE A 1 81 ? 18.116 7.741 -11.585 1.00 96.56 81 ILE A CA 1
ATOM 622 C C . ILE A 1 81 ? 18.825 6.835 -12.604 1.00 96.56 81 ILE A C 1
ATOM 624 O O . ILE A 1 81 ? 18.658 6.985 -13.812 1.00 96.56 81 ILE A O 1
ATOM 628 N N . ASN A 1 82 ? 19.669 5.936 -12.101 1.00 93.81 82 ASN A N 1
ATOM 629 C CA . ASN A 1 82 ? 20.498 5.009 -12.873 1.00 93.81 82 ASN A CA 1
ATOM 630 C C . ASN A 1 82 ? 20.561 3.652 -12.151 1.00 93.81 82 ASN A C 1
ATOM 632 O O . ASN A 1 82 ? 19.932 3.487 -11.107 1.00 93.81 82 ASN A O 1
ATOM 636 N N . GLU A 1 83 ? 21.336 2.692 -12.661 1.00 91.94 83 GLU A N 1
ATOM 637 C CA . GLU A 1 83 ? 21.435 1.339 -12.085 1.00 91.94 83 GLU A CA 1
ATOM 638 C C . GLU A 1 83 ? 21.956 1.265 -10.634 1.00 91.94 83 GLU A C 1
ATOM 640 O O . GLU A 1 83 ? 21.939 0.197 -10.031 1.00 91.94 83 GLU A O 1
ATOM 645 N N . HIS A 1 84 ? 22.460 2.366 -10.072 1.00 93.31 84 HIS A N 1
ATOM 646 C CA . HIS A 1 84 ? 22.899 2.465 -8.679 1.00 93.31 84 HIS A CA 1
ATOM 647 C C . HIS A 1 84 ? 21.873 3.175 -7.791 1.00 93.31 84 HIS A C 1
ATOM 649 O O . HIS A 1 84 ? 22.108 3.330 -6.596 1.00 93.31 84 HIS A O 1
ATOM 655 N N . ALA A 1 85 ? 20.751 3.637 -8.340 1.00 96.31 85 ALA A N 1
ATOM 656 C CA . ALA A 1 85 ? 19.676 4.215 -7.553 1.00 96.31 85 ALA A CA 1
ATOM 657 C C . ALA A 1 85 ? 18.897 3.118 -6.812 1.00 96.31 85 ALA A C 1
ATOM 659 O O . ALA A 1 85 ? 18.579 2.073 -7.372 1.00 96.31 85 ALA A O 1
ATOM 660 N N . GLN A 1 86 ? 18.534 3.389 -5.562 1.00 95.94 86 GLN A N 1
ATOM 661 C CA . GLN A 1 86 ? 17.647 2.551 -4.758 1.00 95.94 86 GLN A CA 1
ATOM 662 C C . GLN A 1 86 ? 16.714 3.428 -3.923 1.00 95.94 86 GLN A C 1
ATOM 664 O O . GLN A 1 86 ? 17.013 4.594 -3.636 1.00 95.94 86 GLN A O 1
ATOM 669 N N . ILE A 1 87 ? 15.591 2.867 -3.489 1.00 96.94 87 ILE A N 1
ATOM 670 C CA . ILE A 1 87 ? 14.734 3.528 -2.506 1.00 96.94 87 ILE A CA 1
ATOM 671 C C . ILE A 1 87 ? 15.444 3.488 -1.150 1.00 96.94 87 ILE A C 1
ATOM 673 O O . ILE A 1 87 ? 15.968 2.450 -0.733 1.00 96.94 87 ILE A O 1
ATOM 677 N N . ALA A 1 88 ? 15.468 4.618 -0.442 1.00 96.12 88 ALA A N 1
ATOM 678 C CA . ALA A 1 88 ? 16.071 4.705 0.879 1.00 96.12 88 ALA A CA 1
ATOM 679 C C . ALA A 1 88 ? 15.480 3.641 1.819 1.00 96.12 88 ALA A C 1
ATOM 681 O O . ALA A 1 88 ? 14.263 3.486 1.947 1.00 96.12 88 ALA A O 1
ATOM 682 N N . LYS A 1 89 ? 16.359 2.892 2.490 1.00 92.81 89 LYS A N 1
ATOM 683 C CA . LYS A 1 89 ? 15.951 1.780 3.352 1.00 92.81 89 LYS A CA 1
ATOM 684 C C . LYS A 1 89 ? 15.460 2.312 4.695 1.00 92.81 89 LYS A C 1
ATOM 686 O O . LYS A 1 89 ? 16.246 2.751 5.531 1.00 92.81 89 LYS A O 1
ATOM 691 N N . GLY A 1 90 ? 14.145 2.263 4.886 1.00 94.06 90 GLY A N 1
ATOM 692 C CA . GLY A 1 90 ? 13.504 2.450 6.182 1.00 94.06 90 GLY A CA 1
ATOM 693 C C . GLY A 1 90 ? 13.527 1.188 7.042 1.00 94.06 90 GLY A C 1
ATOM 694 O O . GLY A 1 90 ? 14.079 0.154 6.668 1.00 94.06 90 GLY A O 1
ATOM 695 N N . ARG A 1 91 ? 12.845 1.250 8.190 1.00 96.56 91 ARG A N 1
ATOM 696 C CA . ARG A 1 91 ? 12.544 0.049 8.988 1.00 96.56 91 ARG A CA 1
ATOM 697 C C . ARG A 1 91 ? 11.554 -0.868 8.270 1.00 96.56 91 ARG A C 1
ATOM 699 O O . ARG A 1 91 ? 11.523 -2.064 8.543 1.00 96.56 91 ARG A O 1
ATOM 706 N N . PHE A 1 92 ? 10.748 -0.293 7.384 1.00 97.38 92 PHE A N 1
ATOM 707 C CA . PHE A 1 92 ? 9.740 -0.997 6.615 1.00 97.38 92 PHE A CA 1
ATOM 708 C C . PHE A 1 92 ? 9.799 -0.594 5.143 1.00 97.38 92 PHE A C 1
ATOM 710 O O . PHE A 1 92 ? 10.221 0.518 4.816 1.00 97.38 92 PHE A O 1
ATOM 717 N N . SER A 1 93 ? 9.376 -1.513 4.276 1.00 95.94 93 SER A N 1
ATOM 718 C CA . SER A 1 93 ? 9.209 -1.257 2.846 1.00 95.94 93 SER A CA 1
ATOM 719 C C . SER A 1 93 ? 7.927 -0.469 2.583 1.00 95.94 93 SER A C 1
ATOM 721 O O . SER A 1 93 ? 6.976 -0.581 3.345 1.00 95.94 93 SER A O 1
ATOM 723 N N . LEU A 1 94 ? 7.903 0.300 1.495 1.00 97.81 94 LEU A N 1
ATOM 724 C CA . LEU A 1 94 ? 6.741 1.052 1.029 1.00 97.81 94 LEU A CA 1
ATOM 725 C C . LEU A 1 94 ? 5.803 0.245 0.118 1.00 97.81 94 LEU A C 1
ATOM 727 O O . LEU A 1 94 ? 4.692 0.697 -0.132 1.00 97.81 94 LEU A O 1
ATOM 731 N N . THR A 1 95 ? 6.251 -0.886 -0.439 1.00 96.69 95 THR A N 1
ATOM 732 C CA . THR A 1 95 ? 5.599 -1.510 -1.610 1.00 96.69 95 THR A CA 1
ATOM 733 C C . THR A 1 95 ? 5.116 -2.940 -1.389 1.00 96.69 95 THR A C 1
ATOM 735 O O . THR A 1 95 ? 4.556 -3.536 -2.303 1.00 96.69 95 THR A O 1
ATOM 738 N N . ASN A 1 96 ? 5.294 -3.501 -0.193 1.00 95.00 96 ASN A N 1
ATOM 739 C CA . ASN A 1 96 ? 4.824 -4.852 0.115 1.00 95.00 96 ASN A CA 1
ATOM 740 C C . ASN A 1 96 ? 3.361 -4.867 0.605 1.00 95.00 96 ASN A C 1
ATOM 742 O O . ASN A 1 96 ? 2.778 -3.832 0.944 1.00 95.00 96 ASN A O 1
ATOM 746 N N . TYR A 1 97 ? 2.767 -6.062 0.709 1.00 97.75 97 TYR A N 1
ATOM 747 C CA . TYR A 1 97 ? 1.377 -6.197 1.157 1.00 97.75 97 TYR A CA 1
ATOM 748 C C . TYR A 1 97 ? 1.109 -5.615 2.555 1.00 97.75 97 TYR A C 1
ATOM 750 O O . TYR A 1 97 ? 0.027 -5.076 2.792 1.00 97.75 97 TYR A O 1
ATOM 758 N N . THR A 1 98 ? 2.068 -5.681 3.490 1.00 97.81 98 THR A N 1
ATOM 759 C CA . THR A 1 98 ? 1.862 -5.127 4.841 1.00 97.81 98 THR A CA 1
ATOM 760 C C . THR A 1 98 ? 1.742 -3.608 4.801 1.00 97.81 98 THR A C 1
ATOM 762 O O . THR A 1 98 ? 0.964 -3.027 5.566 1.00 97.81 98 THR A O 1
ATOM 765 N N . TRP A 1 99 ? 2.444 -2.958 3.871 1.00 98.25 99 TRP A N 1
ATOM 766 C CA . TRP A 1 99 ? 2.290 -1.532 3.636 1.00 98.25 99 TRP A CA 1
ATOM 767 C C . TRP A 1 99 ? 1.002 -1.187 2.899 1.00 98.25 99 TRP A C 1
ATOM 769 O O . TRP A 1 99 ? 0.348 -0.221 3.282 1.00 98.25 99 TRP A O 1
ATOM 779 N N . GLY A 1 100 ? 0.552 -2.025 1.963 1.00 98.62 100 GLY A N 1
ATOM 780 C CA . GLY A 1 100 ? -0.792 -1.924 1.383 1.00 98.62 100 GLY A CA 1
ATOM 781 C C . GLY A 1 100 ? -1.893 -1.883 2.453 1.00 98.62 100 GLY A C 1
ATOM 782 O O . GLY A 1 100 ? -2.709 -0.961 2.480 1.00 98.62 100 GLY A O 1
ATOM 783 N N . VAL A 1 101 ? -1.854 -2.813 3.416 1.00 98.69 101 VAL A N 1
ATOM 784 C CA . VAL A 1 101 ? -2.778 -2.824 4.569 1.00 98.69 101 VAL A CA 1
ATOM 785 C C . VAL A 1 101 ? -2.630 -1.558 5.415 1.00 98.69 101 VAL A C 1
ATOM 787 O O . VAL A 1 101 ? -3.627 -0.975 5.839 1.00 98.69 101 VAL A O 1
ATOM 790 N N . THR A 1 102 ? -1.395 -1.103 5.637 1.00 98.81 102 THR A N 1
ATOM 791 C CA . THR A 1 102 ? -1.120 0.126 6.393 1.00 98.81 102 THR A CA 1
ATOM 792 C C . THR A 1 102 ? -1.736 1.346 5.712 1.00 98.81 102 THR A C 1
ATOM 794 O O . THR A 1 102 ? -2.382 2.145 6.382 1.00 98.81 102 THR A O 1
ATOM 797 N N . TYR A 1 103 ? -1.609 1.489 4.391 1.00 98.81 103 TYR A N 1
ATOM 798 C CA . TYR A 1 103 ? -2.215 2.598 3.655 1.00 98.81 103 TYR A CA 1
ATOM 799 C C . TYR A 1 103 ? -3.740 2.577 3.733 1.00 98.81 103 TYR A C 1
ATOM 801 O O . TYR A 1 103 ? -4.331 3.604 4.055 1.00 98.81 103 TYR A O 1
ATOM 809 N N . ALA A 1 104 ? -4.375 1.419 3.529 1.00 98.69 104 ALA A N 1
ATOM 810 C CA . ALA A 1 104 ? -5.823 1.284 3.694 1.00 98.69 104 ALA A CA 1
ATOM 811 C C . ALA A 1 104 ? -6.274 1.652 5.122 1.00 98.69 104 ALA A C 1
ATOM 813 O O . ALA A 1 104 ? -7.260 2.365 5.303 1.00 98.69 104 ALA A O 1
ATOM 814 N N . ALA A 1 105 ? -5.517 1.237 6.144 1.00 98.75 105 ALA A N 1
ATOM 815 C CA . ALA A 1 105 ? -5.792 1.596 7.532 1.00 98.75 105 ALA A CA 1
ATOM 816 C C . ALA A 1 105 ? -5.637 3.103 7.798 1.00 98.75 105 ALA A C 1
ATOM 818 O O . ALA A 1 105 ? -6.431 3.662 8.549 1.00 98.75 105 ALA A O 1
ATOM 819 N N . MET A 1 106 ? -4.655 3.769 7.183 1.00 98.81 106 MET A N 1
ATOM 820 C CA . MET A 1 106 ? -4.470 5.219 7.307 1.00 98.81 106 MET A CA 1
ATOM 821 C C . MET A 1 106 ? -5.601 5.999 6.630 1.00 98.81 106 MET A C 1
ATOM 823 O O . MET A 1 106 ? -6.137 6.915 7.246 1.00 98.81 106 MET A O 1
ATOM 827 N N . LEU A 1 107 ? -6.023 5.600 5.426 1.00 98.69 107 LEU A N 1
ATOM 828 C CA . LEU A 1 107 ? -7.196 6.188 4.761 1.00 98.69 107 LEU A CA 1
ATOM 829 C C . LEU A 1 107 ? -8.450 6.036 5.632 1.00 98.69 107 LEU A C 1
ATOM 831 O O . LEU A 1 107 ? -9.197 6.986 5.860 1.00 98.69 107 LEU A O 1
ATOM 835 N N . HIS A 1 108 ? -8.653 4.846 6.201 1.00 98.50 108 HIS A N 1
ATOM 836 C CA . HIS A 1 108 ? -9.766 4.619 7.114 1.00 98.50 108 HIS A CA 1
ATOM 837 C C . HIS A 1 108 ? -9.651 5.468 8.389 1.00 98.50 108 HIS A C 1
ATOM 839 O O . HIS A 1 108 ? -10.640 6.055 8.824 1.00 98.50 108 HIS A O 1
ATOM 845 N N . ALA A 1 109 ? -8.452 5.578 8.971 1.00 98.62 109 ALA A N 1
ATOM 846 C CA . ALA A 1 109 ? -8.194 6.412 10.141 1.00 98.62 109 ALA A CA 1
ATOM 847 C C . ALA A 1 109 ? -8.495 7.892 9.864 1.00 98.62 109 ALA A C 1
ATOM 849 O O . ALA A 1 109 ? -9.106 8.544 10.712 1.00 98.62 109 ALA A O 1
ATOM 850 N N . ALA A 1 110 ? -8.134 8.414 8.687 1.00 98.44 110 ALA A N 1
ATOM 851 C CA . ALA A 1 110 ? -8.498 9.767 8.271 1.00 98.44 110 ALA A CA 1
ATOM 852 C C . ALA A 1 110 ? -10.018 9.950 8.262 1.00 98.44 110 ALA A C 1
ATOM 854 O O . ALA A 1 110 ? -10.528 10.854 8.920 1.00 98.44 110 ALA A O 1
ATOM 855 N N . ASN A 1 111 ? -10.744 9.037 7.612 1.00 97.69 111 ASN A N 1
ATOM 856 C CA . ASN A 1 111 ? -12.200 9.099 7.498 1.00 97.69 111 ASN A CA 1
ATOM 857 C C . ASN A 1 111 ? -12.900 9.058 8.871 1.00 97.69 111 ASN A C 1
ATOM 859 O O . ASN A 1 111 ? -13.739 9.903 9.172 1.00 97.69 111 ASN A O 1
ATOM 863 N N . VAL A 1 112 ? -12.529 8.118 9.748 1.00 97.88 112 VAL A N 1
ATOM 864 C CA . VAL A 1 112 ? -13.221 7.951 11.043 1.00 97.88 112 VAL A CA 1
ATOM 865 C C . VAL A 1 112 ? -12.836 8.994 12.090 1.00 97.88 112 VAL A C 1
ATOM 867 O O . VAL A 1 112 ? -13.610 9.239 13.012 1.00 97.88 112 VAL A O 1
ATOM 870 N N . THR A 1 113 ? -11.647 9.595 11.987 1.00 98.06 113 THR A N 1
ATOM 871 C CA . THR A 1 113 ? -11.168 10.587 12.969 1.00 98.06 113 THR A CA 1
ATOM 872 C C . THR A 1 113 ? -11.275 12.031 12.486 1.00 98.06 113 THR A C 1
ATOM 874 O O . THR A 1 113 ? -11.196 12.943 13.307 1.00 98.06 113 THR A O 1
ATOM 877 N N . GLY A 1 114 ? -11.424 12.252 11.178 1.00 97.94 114 GLY A N 1
ATOM 878 C CA . GLY A 1 114 ? -11.346 13.570 10.547 1.00 97.94 114 GLY A CA 1
ATOM 879 C C . GLY A 1 114 ? -9.945 14.195 10.561 1.00 97.94 114 GLY A C 1
ATOM 880 O O . GLY A 1 114 ? -9.813 15.386 10.288 1.00 97.94 114 GLY A O 1
ATOM 881 N N . ASP A 1 115 ? -8.900 13.440 10.918 1.00 98.50 115 ASP A N 1
ATOM 882 C CA . ASP A 1 115 ? -7.532 13.953 11.020 1.00 98.50 115 ASP A CA 1
ATOM 883 C C . ASP A 1 115 ? -6.786 13.818 9.679 1.00 98.50 115 ASP A C 1
ATOM 885 O O . ASP A 1 115 ? -6.435 12.703 9.274 1.00 98.50 115 ASP A O 1
ATOM 889 N N . PRO A 1 116 ? -6.474 14.935 8.994 1.00 98.19 116 PRO A N 1
ATOM 890 C CA . PRO A 1 116 ? -5.909 14.906 7.645 1.00 98.19 116 PRO A CA 1
ATOM 891 C C . PRO A 1 116 ? -4.464 14.395 7.600 1.00 98.19 116 PRO A C 1
ATOM 893 O O . PRO A 1 116 ? -3.924 14.153 6.520 1.00 98.19 116 PRO A O 1
ATOM 896 N N . ARG A 1 117 ? -3.797 14.231 8.750 1.00 98.75 117 ARG A N 1
ATOM 897 C CA . ARG A 1 117 ? -2.414 13.738 8.787 1.00 98.75 117 ARG A CA 1
ATOM 898 C C . ARG A 1 117 ? -2.302 12.299 8.282 1.00 98.75 117 ARG A C 1
ATOM 900 O O . ARG A 1 117 ? -1.284 11.954 7.687 1.00 98.75 117 ARG A O 1
ATOM 907 N N . TYR A 1 118 ? -3.336 11.477 8.466 1.00 98.81 118 TYR A N 1
ATOM 908 C CA . TYR A 1 118 ? -3.331 10.104 7.958 1.00 98.81 118 TYR A CA 1
ATOM 909 C C . TYR A 1 118 ? -3.436 10.060 6.423 1.00 98.81 118 TYR A C 1
ATOM 911 O O . TYR A 1 118 ? -2.669 9.340 5.784 1.00 98.81 118 TYR A O 1
ATOM 919 N N . ASP A 1 119 ? -4.276 10.900 5.812 1.00 98.44 119 ASP A N 1
ATOM 920 C CA . ASP A 1 119 ? -4.321 11.039 4.348 1.00 98.44 119 ASP A CA 1
ATOM 921 C C . ASP A 1 119 ? -3.016 11.611 3.800 1.00 98.44 119 ASP A C 1
ATOM 923 O O . ASP A 1 119 ? -2.494 11.132 2.791 1.00 98.44 119 ASP A O 1
ATOM 927 N N . ALA A 1 120 ? -2.436 12.601 4.483 1.00 98.62 120 ALA A N 1
ATOM 928 C CA . ALA A 1 120 ? -1.148 13.173 4.104 1.00 98.62 120 ALA A CA 1
ATOM 929 C C . ALA A 1 120 ? -0.029 12.118 4.121 1.00 98.62 120 ALA A C 1
ATOM 931 O O . ALA A 1 120 ? 0.834 12.122 3.235 1.00 98.62 120 ALA A O 1
ATOM 932 N N . TYR A 1 121 ? -0.062 11.180 5.078 1.00 98.81 121 TYR A N 1
ATOM 933 C CA . TYR A 1 121 ? 0.857 10.046 5.107 1.00 98.81 121 TYR A CA 1
ATOM 934 C C . TYR A 1 121 ? 0.763 9.236 3.817 1.00 98.81 121 TYR A C 1
ATOM 936 O O . TYR A 1 121 ? 1.792 9.038 3.170 1.00 98.81 121 TYR A O 1
ATOM 944 N N . VAL A 1 122 ? -0.442 8.814 3.427 1.00 98.75 122 VAL A N 1
ATOM 945 C CA . VAL A 1 122 ? -0.688 7.992 2.231 1.00 98.75 122 VAL A CA 1
ATOM 946 C C . VAL A 1 122 ? -0.320 8.762 0.965 1.00 98.75 122 VAL A C 1
ATOM 948 O O . VAL A 1 122 ? 0.505 8.296 0.179 1.00 98.75 122 VAL A O 1
ATOM 951 N N . THR A 1 123 ? -0.843 9.983 0.827 1.00 98.75 123 THR A N 1
ATOM 952 C CA . THR A 1 123 ? -0.629 10.880 -0.319 1.00 98.75 123 THR A CA 1
ATOM 953 C C . THR A 1 123 ? 0.855 11.056 -0.615 1.00 98.75 123 THR A C 1
ATOM 955 O O . THR A 1 123 ? 1.288 10.900 -1.756 1.00 98.75 123 THR A O 1
ATOM 958 N N . LYS A 1 124 ? 1.666 11.325 0.418 1.00 98.69 124 LYS A N 1
ATOM 959 C CA . LYS A 1 124 ? 3.112 11.517 0.265 1.00 98.69 124 LYS A CA 1
ATOM 960 C C . LYS A 1 124 ? 3.800 10.284 -0.328 1.00 98.69 124 LYS A C 1
ATOM 962 O O . LYS A 1 124 ? 4.650 10.436 -1.200 1.00 98.69 124 LYS A O 1
ATOM 967 N N . ARG A 1 125 ? 3.456 9.076 0.133 1.00 98.62 125 ARG A N 1
ATOM 968 C CA . ARG A 1 125 ? 4.084 7.838 -0.361 1.00 98.62 125 ARG A CA 1
ATOM 969 C C . ARG A 1 125 ? 3.584 7.469 -1.750 1.00 98.62 125 ARG A C 1
ATOM 971 O O . ARG A 1 125 ? 4.395 7.117 -2.593 1.00 98.62 125 ARG A O 1
ATOM 978 N N . PHE A 1 126 ? 2.283 7.567 -1.999 1.00 98.75 126 PHE A N 1
ATOM 979 C CA . PHE A 1 126 ? 1.713 7.237 -3.304 1.00 98.75 126 PHE A CA 1
ATOM 980 C C . PHE A 1 126 ? 2.253 8.149 -4.403 1.00 98.75 126 PHE A C 1
ATOM 982 O O . PHE A 1 126 ? 2.762 7.641 -5.398 1.00 98.75 126 PHE A O 1
ATOM 989 N N . ARG A 1 127 ? 2.296 9.466 -4.172 1.00 98.56 127 ARG A N 1
ATOM 990 C CA . ARG A 1 127 ? 2.945 10.412 -5.094 1.00 98.56 127 ARG A CA 1
ATOM 991 C C . ARG A 1 127 ? 4.422 10.127 -5.302 1.00 98.56 127 ARG A C 1
ATOM 993 O O . ARG A 1 127 ? 4.917 10.248 -6.413 1.00 98.56 127 ARG A O 1
ATOM 1000 N N . PHE A 1 128 ? 5.135 9.764 -4.237 1.00 98.50 128 PHE A N 1
ATOM 1001 C CA . PHE A 1 128 ? 6.537 9.383 -4.354 1.00 98.50 128 PHE A CA 1
ATOM 1002 C C . PHE A 1 128 ? 6.706 8.170 -5.277 1.00 98.50 128 PHE A C 1
ATOM 1004 O O . PHE A 1 128 ? 7.484 8.248 -6.222 1.00 98.50 128 PHE A O 1
ATOM 1011 N N . LEU A 1 129 ? 5.951 7.091 -5.046 1.00 98.31 12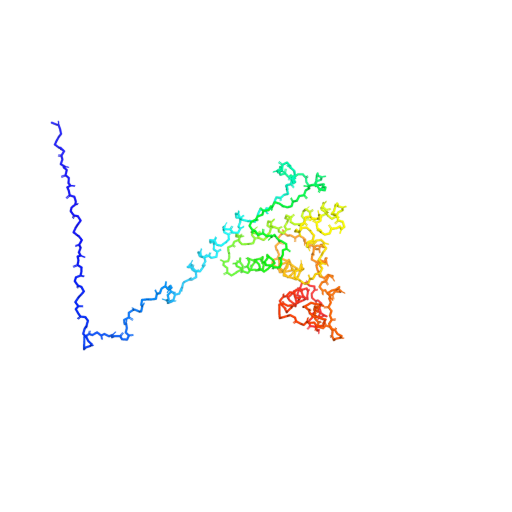9 LEU A N 1
ATOM 1012 C CA . LEU A 1 129 ? 6.012 5.870 -5.855 1.00 98.31 129 LEU A CA 1
ATOM 1013 C C . LEU A 1 129 ? 5.626 6.132 -7.316 1.00 98.31 129 LEU A C 1
ATOM 1015 O O . LEU A 1 129 ? 6.327 5.681 -8.217 1.00 98.31 129 LEU A O 1
ATOM 1019 N N . GLU A 1 130 ? 4.564 6.900 -7.554 1.00 97.75 130 GLU A N 1
ATOM 1020 C CA . GLU A 1 130 ? 4.152 7.343 -8.891 1.00 97.75 130 GLU A CA 1
ATOM 1021 C C . GLU A 1 130 ? 5.233 8.162 -9.593 1.00 97.75 130 GLU A C 1
ATOM 1023 O O . GLU A 1 130 ? 5.501 7.936 -10.770 1.00 97.75 130 GLU A O 1
ATOM 1028 N N . ALA A 1 131 ? 5.882 9.081 -8.878 1.00 97.94 131 ALA A N 1
ATOM 1029 C CA . ALA A 1 131 ? 6.896 9.939 -9.467 1.00 97.94 131 ALA A CA 1
ATOM 1030 C C . ALA A 1 131 ? 8.173 9.172 -9.830 1.00 97.94 131 ALA A C 1
ATOM 1032 O O . ALA A 1 131 ? 8.790 9.489 -10.839 1.00 97.94 131 ALA A O 1
ATOM 1033 N N . VAL A 1 132 ? 8.586 8.178 -9.034 1.00 98.06 132 VAL A N 1
ATOM 1034 C CA . VAL A 1 132 ? 9.846 7.447 -9.268 1.00 98.06 132 VAL A CA 1
ATOM 1035 C C . VAL A 1 132 ? 9.679 6.232 -10.179 1.00 98.06 132 VAL A C 1
ATOM 1037 O O . VAL A 1 132 ? 10.620 5.881 -10.889 1.00 98.06 132 VAL A O 1
ATOM 1040 N N . ALA A 1 133 ? 8.503 5.596 -10.198 1.00 97.81 133 ALA A N 1
ATOM 1041 C CA . ALA A 1 133 ? 8.248 4.377 -10.968 1.00 97.81 133 ALA A CA 1
ATOM 1042 C C . ALA A 1 133 ? 8.678 4.465 -12.449 1.00 97.81 133 ALA A C 1
ATOM 1044 O O . ALA A 1 133 ? 9.424 3.581 -12.879 1.00 97.81 133 ALA A O 1
ATOM 1045 N N . PRO A 1 134 ? 8.332 5.522 -13.216 1.00 97.56 134 PRO A N 1
ATOM 1046 C CA . PRO A 1 134 ? 8.728 5.642 -14.623 1.00 97.56 134 PRO A CA 1
ATOM 1047 C C . PRO A 1 134 ? 10.240 5.749 -14.847 1.00 97.56 134 PRO A C 1
ATOM 1049 O O . PRO A 1 134 ? 10.722 5.436 -15.932 1.00 97.56 134 PRO A O 1
ATOM 1052 N N . HIS A 1 135 ? 10.993 6.200 -13.842 1.00 97.88 135 HIS A N 1
ATOM 1053 C CA . HIS A 1 135 ? 12.445 6.334 -13.929 1.00 97.88 135 HIS A CA 1
ATOM 1054 C C . HIS A 1 135 ? 13.172 5.034 -13.592 1.00 97.88 135 HIS A C 1
ATOM 1056 O O . HIS A 1 135 ? 14.244 4.788 -14.132 1.00 97.88 135 HIS A O 1
ATOM 1062 N N . PHE A 1 136 ? 12.588 4.198 -12.730 1.00 97.31 136 PHE A N 1
ATOM 1063 C CA . PHE A 1 136 ? 13.129 2.880 -12.398 1.00 97.31 136 PHE A CA 1
ATOM 1064 C C . PHE A 1 136 ? 12.794 1.814 -13.448 1.00 97.31 136 PHE A C 1
ATOM 1066 O O . PHE A 1 136 ? 13.646 0.978 -13.735 1.00 97.31 136 PHE A O 1
ATOM 1073 N N . ASP A 1 137 ? 11.596 1.836 -14.043 1.00 95.88 137 ASP A N 1
ATOM 1074 C CA . ASP A 1 137 ? 11.135 0.800 -14.988 1.00 95.88 137 ASP A CA 1
ATOM 1075 C C . ASP A 1 137 ? 12.123 0.505 -16.142 1.00 95.88 137 ASP A C 1
ATOM 1077 O O . ASP A 1 137 ? 12.476 -0.663 -16.324 1.00 95.88 137 ASP A O 1
ATOM 1081 N N . PRO A 1 138 ? 12.665 1.503 -16.876 1.00 95.31 138 PRO A N 1
ATOM 1082 C CA . PRO A 1 138 ? 13.540 1.234 -18.022 1.00 95.31 138 PRO A CA 1
ATOM 1083 C C . PRO A 1 138 ? 14.956 0.771 -17.651 1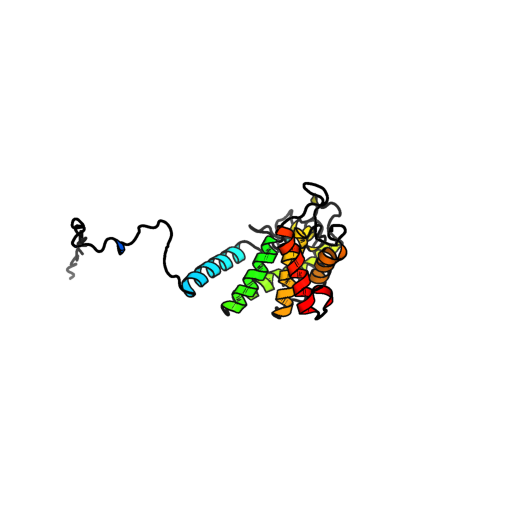.00 95.31 138 PRO A C 1
ATOM 1085 O O . PRO A 1 138 ? 15.660 0.246 -18.510 1.00 95.31 138 PRO A O 1
ATOM 1088 N N . ILE A 1 139 ? 15.396 0.991 -16.409 1.00 93.69 139 ILE A N 1
ATOM 1089 C CA . ILE A 1 139 ? 16.763 0.675 -15.959 1.00 93.69 139 ILE A CA 1
ATOM 1090 C C . ILE A 1 139 ? 16.825 -0.559 -15.057 1.00 93.69 139 ILE A C 1
ATOM 1092 O O . ILE A 1 139 ? 17.910 -0.992 -14.671 1.00 93.69 139 ILE A O 1
ATOM 1096 N N . MET A 1 140 ? 15.671 -1.092 -14.657 1.00 92.50 140 MET A N 1
ATOM 1097 C CA . MET A 1 140 ? 15.612 -2.157 -13.672 1.00 92.50 140 MET A CA 1
ATOM 1098 C C . MET A 1 140 ? 16.199 -3.456 -14.257 1.00 92.50 140 MET A C 1
ATOM 1100 O O . MET A 1 140 ? 15.703 -3.933 -15.283 1.00 92.50 140 MET A O 1
ATOM 1104 N N . PRO A 1 141 ? 17.211 -4.069 -13.609 1.00 92.88 141 PRO A N 1
ATOM 1105 C CA . PRO A 1 141 ? 17.817 -5.314 -14.080 1.00 92.88 141 PRO A CA 1
ATOM 1106 C C . PRO A 1 141 ? 16.785 -6.428 -14.259 1.00 92.88 141 PRO A C 1
ATOM 1108 O O . PRO A 1 141 ? 15.875 -6.546 -13.445 1.00 92.88 141 PRO A O 1
ATOM 1111 N N . GLU A 1 142 ? 16.931 -7.267 -15.287 1.00 90.00 142 GLU A N 1
ATOM 1112 C CA . GLU A 1 142 ? 16.086 -8.463 -15.483 1.00 90.00 142 GLU A CA 1
ATOM 1113 C C . GLU A 1 142 ? 16.228 -9.460 -14.322 1.00 90.00 142 GLU A C 1
ATOM 1115 O O . GLU A 1 142 ? 15.258 -10.062 -13.871 1.00 90.00 142 GLU A O 1
ATOM 1120 N N . GLU A 1 143 ? 17.443 -9.602 -13.790 1.00 92.25 143 GLU A N 1
ATOM 1121 C CA . GLU A 1 143 ? 17.714 -10.449 -12.630 1.00 92.25 143 GLU A CA 1
ATOM 1122 C C . GLU A 1 143 ? 17.136 -9.819 -11.352 1.00 92.25 143 GLU A C 1
ATOM 1124 O O . GLU A 1 143 ? 17.655 -8.818 -10.852 1.00 92.25 143 GLU A O 1
ATOM 1129 N N . HIS A 1 144 ? 16.097 -10.443 -10.786 1.00 89.25 144 HIS A N 1
ATOM 1130 C CA . HIS A 1 144 ? 15.383 -9.952 -9.597 1.00 89.25 144 HIS A CA 1
ATOM 1131 C C . HIS A 1 144 ? 16.301 -9.646 -8.407 1.00 89.25 144 HIS A C 1
ATOM 1133 O O . HIS A 1 144 ? 16.063 -8.681 -7.687 1.00 89.25 144 HIS A O 1
ATOM 1139 N N . GLU A 1 145 ? 17.358 -10.438 -8.208 1.00 90.12 145 GLU A N 1
ATOM 1140 C CA . GLU A 1 145 ? 18.314 -10.277 -7.102 1.00 90.12 145 GLU A CA 1
ATOM 1141 C C . GLU A 1 145 ? 19.162 -9.001 -7.208 1.00 90.12 145 GLU A C 1
ATOM 1143 O O . GLU A 1 145 ? 19.706 -8.539 -6.206 1.00 90.12 145 GLU A O 1
ATOM 1148 N N . LYS A 1 146 ? 19.281 -8.433 -8.415 1.00 90.50 146 LYS A N 1
ATOM 1149 C CA . LYS A 1 146 ? 20.044 -7.207 -8.687 1.00 90.50 146 LYS A CA 1
ATOM 1150 C C . LYS A 1 146 ? 19.171 -5.955 -8.705 1.00 90.50 146 LYS A C 1
ATOM 1152 O O . LYS A 1 146 ? 19.705 -4.852 -8.651 1.00 90.50 146 LYS A O 1
ATOM 1157 N N . ALA A 1 147 ? 17.855 -6.106 -8.825 1.00 92.38 147 ALA A N 1
ATOM 1158 C CA . ALA A 1 147 ? 16.927 -4.986 -8.816 1.00 92.38 147 ALA A CA 1
ATOM 1159 C C . ALA A 1 147 ? 16.721 -4.444 -7.395 1.00 92.38 147 ALA A C 1
ATOM 1161 O O . ALA A 1 147 ? 16.791 -5.191 -6.416 1.00 92.38 147 ALA A O 1
ATOM 1162 N N . ASP A 1 148 ? 16.391 -3.151 -7.276 1.00 94.75 148 ASP A N 1
ATOM 1163 C CA . ASP A 1 148 ? 15.864 -2.631 -6.014 1.00 94.75 148 ASP A CA 1
ATOM 1164 C C . ASP A 1 148 ? 14.623 -3.462 -5.637 1.00 94.75 148 ASP A C 1
ATOM 1166 O O . ASP A 1 148 ? 13.673 -3.544 -6.426 1.00 94.75 148 ASP A O 1
ATOM 1170 N N . PRO A 1 149 ? 14.605 -4.102 -4.455 1.00 93.19 149 PRO A N 1
ATOM 1171 C CA . PRO A 1 149 ? 13.567 -5.065 -4.126 1.00 93.19 149 PRO A CA 1
ATOM 1172 C C . PRO A 1 149 ? 12.186 -4.417 -4.056 1.00 93.19 149 PRO A C 1
ATOM 1174 O O . PRO A 1 149 ? 11.207 -5.074 -4.396 1.00 93.19 149 PRO A O 1
ATOM 1177 N N . GLN A 1 150 ? 12.096 -3.144 -3.656 1.00 96.25 150 GLN A N 1
ATOM 1178 C CA . GLN A 1 150 ? 10.830 -2.426 -3.523 1.00 96.25 150 GLN A CA 1
ATOM 1179 C C . GLN A 1 150 ? 10.260 -2.061 -4.891 1.00 96.25 150 GLN A C 1
ATOM 1181 O O . GLN A 1 150 ? 9.068 -2.268 -5.134 1.00 96.25 150 GLN A O 1
ATOM 1186 N N . MET A 1 151 ? 11.117 -1.575 -5.791 1.00 96.62 151 MET A N 1
ATOM 1187 C CA . MET A 1 151 ? 10.735 -1.236 -7.160 1.00 96.62 151 MET A CA 1
ATOM 1188 C C . MET A 1 151 ? 10.430 -2.482 -7.982 1.00 96.62 151 MET A C 1
ATOM 1190 O O . MET A 1 151 ? 9.485 -2.465 -8.765 1.00 96.62 151 MET A O 1
ATOM 1194 N N . ARG A 1 152 ? 11.131 -3.594 -7.733 1.00 95.56 152 ARG A N 1
ATOM 1195 C CA . ARG A 1 152 ? 10.795 -4.893 -8.316 1.00 95.56 152 ARG A CA 1
ATOM 1196 C C . ARG A 1 152 ? 9.376 -5.328 -7.948 1.00 95.56 152 ARG A C 1
ATOM 1198 O O . ARG A 1 152 ? 8.647 -5.708 -8.856 1.00 95.56 152 ARG A O 1
ATOM 1205 N N . GLN A 1 153 ? 8.945 -5.238 -6.681 1.00 95.38 153 GLN A N 1
ATOM 1206 C CA . GLN A 1 153 ? 7.557 -5.618 -6.328 1.00 95.38 153 GLN A CA 1
ATOM 1207 C C . GLN A 1 153 ? 6.535 -4.690 -6.990 1.00 95.38 153 GLN A C 1
ATOM 1209 O O . GLN A 1 153 ? 5.512 -5.151 -7.484 1.00 95.38 153 GLN A O 1
ATOM 1214 N N . LEU A 1 154 ? 6.830 -3.386 -7.022 1.00 97.19 154 LEU A N 1
ATOM 1215 C CA . LEU A 1 154 ? 5.947 -2.373 -7.599 1.00 97.19 154 LEU A CA 1
ATOM 1216 C C . LEU A 1 154 ? 5.758 -2.545 -9.114 1.00 97.19 154 LEU A C 1
ATOM 1218 O O . LEU A 1 154 ? 4.649 -2.415 -9.625 1.00 97.19 154 LEU A O 1
ATOM 1222 N N . LEU A 1 155 ? 6.846 -2.804 -9.841 1.00 97.12 155 LEU A N 1
ATOM 1223 C CA . LEU A 1 155 ? 6.874 -2.768 -11.305 1.00 97.12 155 LEU A CA 1
ATOM 1224 C C . LEU A 1 155 ? 6.768 -4.158 -11.948 1.00 97.12 155 LEU A C 1
ATOM 1226 O O . LEU A 1 155 ? 6.341 -4.270 -13.098 1.00 97.12 155 LEU A O 1
ATOM 1230 N N . ARG A 1 156 ? 7.134 -5.223 -11.233 1.00 96.62 156 ARG A N 1
ATOM 1231 C CA . ARG A 1 156 ? 7.094 -6.615 -11.709 1.00 96.62 156 ARG A CA 1
ATOM 1232 C C . ARG A 1 156 ? 6.511 -7.526 -10.615 1.00 96.62 156 ARG A C 1
ATOM 1234 O O . ARG A 1 156 ? 7.256 -8.318 -10.034 1.00 96.62 156 ARG A O 1
ATOM 1241 N N . PRO A 1 157 ? 5.209 -7.393 -10.291 1.00 97.00 157 PRO A N 1
ATOM 1242 C CA . PRO A 1 157 ? 4.559 -8.265 -9.317 1.00 97.00 157 PRO A CA 1
ATOM 1243 C C . PRO A 1 157 ? 4.510 -9.714 -9.822 1.00 97.00 157 PRO A C 1
ATOM 1245 O O . PRO A 1 157 ? 4.194 -9.956 -10.990 1.00 97.00 157 PRO A O 1
ATOM 1248 N N . GLU A 1 158 ? 4.804 -10.670 -8.938 1.00 95.81 158 GLU A N 1
ATOM 1249 C CA . GLU A 1 158 ? 4.849 -12.109 -9.263 1.00 95.81 158 GLU A CA 1
ATOM 1250 C C . GLU A 1 158 ? 3.890 -12.968 -8.430 1.00 95.81 158 GLU A C 1
ATOM 1252 O O . GLU A 1 158 ? 3.765 -14.168 -8.671 1.00 95.81 158 GLU A O 1
ATOM 1257 N N . ALA A 1 159 ? 3.224 -12.362 -7.451 1.00 97.38 159 ALA A N 1
ATOM 1258 C CA . ALA A 1 159 ? 2.186 -12.990 -6.651 1.00 97.38 159 ALA A CA 1
ATOM 1259 C C . ALA A 1 159 ? 1.202 -11.933 -6.136 1.00 97.38 159 ALA A C 1
ATOM 1261 O O . ALA A 1 159 ? 1.543 -10.749 -6.033 1.00 97.38 159 ALA A O 1
ATOM 1262 N N . LEU A 1 160 ? 0.037 -12.373 -5.657 1.00 98.31 160 LEU A N 1
ATOM 1263 C CA . LEU A 1 160 ? -0.900 -11.510 -4.928 1.00 98.31 160 LEU A CA 1
ATOM 1264 C C . LEU A 1 160 ? -0.240 -10.731 -3.774 1.00 98.31 160 LEU A C 1
ATOM 1266 O O . LEU A 1 160 ? -0.615 -9.587 -3.534 1.00 98.31 160 LEU A O 1
ATOM 1270 N N . ASP A 1 161 ? 0.776 -11.287 -3.106 1.00 97.81 161 ASP A N 1
ATOM 1271 C CA . ASP A 1 161 ? 1.523 -10.611 -2.027 1.00 97.81 161 ASP A CA 1
ATOM 1272 C C . ASP A 1 161 ? 2.308 -9.363 -2.513 1.00 97.81 161 ASP A C 1
ATOM 1274 O O . ASP A 1 161 ? 2.617 -8.475 -1.714 1.00 97.81 161 ASP A O 1
ATOM 1278 N N . ASP A 1 162 ? 2.636 -9.276 -3.807 1.00 97.88 162 ASP A N 1
ATOM 1279 C CA . ASP A 1 162 ? 3.322 -8.124 -4.412 1.00 97.88 162 ASP A CA 1
ATOM 1280 C C . ASP A 1 162 ? 2.348 -7.022 -4.866 1.00 97.88 162 ASP A C 1
ATOM 1282 O O . ASP A 1 162 ? 2.760 -5.877 -5.045 1.00 97.88 162 ASP A O 1
ATOM 1286 N N . ALA A 1 163 ? 1.068 -7.356 -5.072 1.00 98.19 163 ALA A N 1
ATOM 1287 C CA . ALA A 1 163 ? 0.116 -6.496 -5.779 1.00 98.19 163 ALA A CA 1
ATOM 1288 C C . ALA A 1 163 ? -1.148 -6.167 -4.982 1.00 98.19 163 ALA A C 1
ATOM 1290 O O . ALA A 1 163 ? -1.609 -5.027 -4.969 1.00 98.19 163 ALA A O 1
ATOM 1291 N N . GLY A 1 164 ? -1.708 -7.165 -4.312 1.00 98.50 164 GLY A N 1
ATOM 1292 C CA . GLY A 1 164 ? -3.041 -7.185 -3.733 1.00 98.50 164 GLY A CA 1
ATOM 1293 C C . GLY A 1 164 ? -3.382 -5.993 -2.861 1.00 98.50 164 GLY A C 1
ATOM 1294 O O . GLY A 1 164 ? -4.127 -5.096 -3.253 1.00 98.50 164 GLY A O 1
ATOM 1295 N N . ALA A 1 165 ? -2.808 -5.969 -1.662 1.00 98.69 165 ALA A N 1
ATOM 1296 C CA . ALA A 1 165 ? -3.114 -4.934 -0.684 1.00 98.69 165 ALA A CA 1
ATOM 1297 C C . ALA A 1 165 ? -2.720 -3.523 -1.167 1.00 98.69 165 ALA A C 1
ATOM 1299 O O . ALA A 1 165 ? -3.395 -2.554 -0.825 1.00 98.69 165 ALA A O 1
ATOM 1300 N N . MET A 1 166 ? -1.666 -3.399 -1.985 1.00 98.69 166 MET A N 1
ATOM 1301 C CA . MET A 1 166 ? -1.256 -2.123 -2.584 1.00 98.69 166 MET A CA 1
ATOM 1302 C C . MET A 1 166 ? -2.299 -1.608 -3.581 1.00 98.69 166 MET A C 1
ATOM 1304 O O . MET A 1 166 ? -2.745 -0.468 -3.465 1.00 98.69 166 MET A O 1
ATOM 1308 N N . CYS A 1 167 ? -2.744 -2.460 -4.509 1.00 98.81 167 CYS A N 1
ATOM 1309 C CA . CYS A 1 167 ? -3.802 -2.150 -5.469 1.00 98.81 167 CYS A CA 1
ATOM 1310 C C . CYS A 1 167 ? -5.096 -1.751 -4.755 1.00 98.81 167 CYS A C 1
ATOM 1312 O O . CYS A 1 167 ? -5.669 -0.702 -5.046 1.00 98.81 167 CYS A O 1
ATOM 1314 N N . SER A 1 168 ? -5.509 -2.534 -3.753 1.00 98.75 168 SER A N 1
ATOM 1315 C CA . SER A 1 168 ? -6.689 -2.240 -2.940 1.00 98.75 168 SER A CA 1
ATOM 1316 C C . SER A 1 168 ? -6.599 -0.869 -2.262 1.00 98.75 168 SER A C 1
ATOM 1318 O O . SER A 1 168 ? -7.565 -0.106 -2.295 1.00 98.75 168 SER A O 1
ATOM 1320 N N . ALA A 1 169 ? -5.451 -0.525 -1.674 1.00 98.81 169 ALA A N 1
ATOM 1321 C CA . ALA A 1 169 ? -5.257 0.769 -1.027 1.00 98.81 169 ALA A CA 1
ATOM 1322 C C . ALA A 1 169 ? -5.234 1.936 -2.027 1.00 98.81 169 ALA A C 1
ATOM 1324 O O . ALA A 1 169 ? -5.796 2.992 -1.746 1.00 98.81 169 ALA A O 1
ATOM 1325 N N . MET A 1 170 ? -4.633 1.754 -3.206 1.00 98.81 170 MET A N 1
ATOM 1326 C CA . MET A 1 170 ? -4.635 2.767 -4.267 1.00 98.81 170 MET A CA 1
ATOM 1327 C C . MET A 1 170 ? -6.043 3.003 -4.829 1.00 98.81 170 MET A C 1
ATOM 1329 O O . MET A 1 170 ? -6.442 4.152 -4.996 1.00 98.81 170 MET A O 1
ATOM 1333 N N . LEU A 1 171 ? -6.835 1.949 -5.044 1.00 98.75 171 LEU A N 1
ATOM 1334 C CA . LEU A 1 171 ? -8.237 2.069 -5.463 1.00 98.75 171 LEU A CA 1
ATOM 1335 C C . LEU A 1 171 ? -9.095 2.770 -4.401 1.00 98.75 171 LEU A C 1
ATOM 1337 O O . LEU A 1 171 ? -9.898 3.643 -4.729 1.00 98.75 171 LEU A O 1
ATOM 1341 N N . GLN A 1 172 ? -8.894 2.447 -3.120 1.00 98.62 172 GLN A N 1
ATOM 1342 C CA . GLN A 1 172 ? -9.517 3.185 -2.017 1.00 98.62 172 GLN A CA 1
ATOM 1343 C C . GLN A 1 172 ? -9.123 4.665 -2.044 1.00 98.62 172 GLN A C 1
ATOM 1345 O O . GLN A 1 172 ? -9.996 5.521 -1.951 1.00 98.62 172 GLN A O 1
ATOM 1350 N N . ALA A 1 173 ? -7.846 4.985 -2.268 1.00 98.38 173 ALA A N 1
ATOM 1351 C CA . ALA A 1 173 ? -7.391 6.367 -2.404 1.00 98.38 173 ALA A CA 1
ATOM 1352 C C . ALA A 1 173 ? -8.071 7.102 -3.577 1.00 98.38 173 ALA A C 1
ATOM 1354 O O . ALA A 1 173 ? -8.436 8.267 -3.423 1.00 98.38 173 ALA A O 1
ATOM 1355 N N . LYS A 1 174 ? -8.327 6.435 -4.718 1.00 97.94 174 LYS A N 1
ATOM 1356 C CA . LYS A 1 174 ? -9.122 7.020 -5.820 1.00 97.94 174 LYS A CA 1
ATOM 1357 C C . LYS A 1 174 ? -10.555 7.329 -5.387 1.00 97.94 174 LYS A C 1
ATOM 1359 O O . LYS A 1 174 ? -11.067 8.401 -5.703 1.00 97.94 174 LYS A O 1
ATOM 1364 N N . LEU A 1 175 ? -11.198 6.412 -4.664 1.00 96.88 175 LEU A N 1
ATOM 1365 C CA . LEU A 1 175 ? -12.572 6.577 -4.175 1.00 96.88 175 LEU A CA 1
ATOM 1366 C C . LEU A 1 175 ? -12.694 7.700 -3.135 1.00 96.88 175 LEU A C 1
ATOM 1368 O O . LEU A 1 175 ? -13.660 8.462 -3.175 1.00 96.88 175 LEU A O 1
ATOM 1372 N N . GLU A 1 176 ? -11.696 7.836 -2.263 1.00 95.94 176 GLU A N 1
ATOM 1373 C CA . GLU A 1 176 ? -11.582 8.911 -1.266 1.00 95.94 176 GLU A CA 1
ATOM 1374 C C . GLU A 1 176 ? -11.038 10.226 -1.862 1.00 95.94 176 GLU A C 1
ATOM 1376 O O . GLU A 1 176 ? -10.873 11.215 -1.155 1.00 95.94 176 GLU A O 1
ATOM 1381 N N . LYS A 1 177 ? -10.797 10.274 -3.182 1.00 95.69 177 LYS A N 1
ATOM 1382 C CA . LYS A 1 177 ? -10.318 11.460 -3.919 1.00 95.69 177 LYS A CA 1
ATOM 1383 C C . LYS A 1 177 ? -8.993 12.013 -3.388 1.00 95.69 177 LYS A C 1
ATOM 1385 O O . LYS A 1 177 ? -8.762 13.223 -3.413 1.00 95.69 177 LYS A O 1
ATOM 1390 N N . ILE A 1 178 ? -8.116 11.122 -2.937 1.00 96.81 178 ILE A N 1
ATOM 1391 C CA . ILE A 1 178 ? -6.736 11.460 -2.608 1.00 96.81 178 ILE A CA 1
ATOM 1392 C C . ILE A 1 178 ? -6.041 12.000 -3.858 1.00 96.81 178 ILE A C 1
ATOM 1394 O O . ILE A 1 178 ? -6.233 11.503 -4.968 1.00 96.81 178 ILE A O 1
ATOM 1398 N N . ASP A 1 179 ? -5.221 13.026 -3.661 1.00 94.81 179 ASP A N 1
ATOM 1399 C CA . ASP A 1 179 ? -4.509 13.722 -4.726 1.00 94.81 179 ASP A CA 1
ATOM 1400 C C . ASP A 1 179 ? -3.314 12.888 -5.237 1.00 94.81 179 ASP A C 1
ATOM 1402 O O . ASP A 1 179 ? -2.164 13.075 -4.836 1.00 94.81 179 ASP A O 1
ATOM 1406 N N . PHE A 1 180 ? -3.620 11.904 -6.080 1.00 94.50 180 PHE A N 1
ATOM 1407 C CA . PHE A 1 180 ? -2.714 10.931 -6.696 1.00 94.50 180 PHE A CA 1
ATOM 1408 C C . PHE A 1 180 ? -3.376 10.396 -7.977 1.00 94.50 180 PHE A C 1
ATOM 1410 O O . PHE A 1 180 ? -4.559 10.025 -7.953 1.00 94.50 180 PHE A O 1
ATOM 1417 N N . ASP A 1 181 ? -2.656 10.366 -9.107 1.00 95.81 181 ASP A N 1
ATOM 1418 C CA . ASP A 1 181 ? -3.217 9.769 -10.324 1.00 95.81 181 ASP A CA 1
ATOM 1419 C C . ASP A 1 181 ? -3.169 8.245 -10.213 1.00 95.81 181 ASP A C 1
ATOM 1421 O O . ASP A 1 181 ? -4.221 7.607 -10.145 1.00 95.81 181 ASP A O 1
ATOM 1425 N N . GLY A 1 182 ? -1.972 7.675 -10.119 1.00 95.69 182 GLY A N 1
ATOM 1426 C CA . GLY A 1 182 ? -1.752 6.274 -9.789 1.00 95.69 182 GLY A CA 1
ATOM 1427 C C . GLY A 1 182 ? -2.250 5.258 -10.797 1.00 95.69 182 GLY A C 1
ATOM 1428 O O . GLY A 1 182 ? -2.095 4.062 -10.553 1.00 95.69 182 GLY A O 1
ATOM 1429 N N . THR A 1 183 ? -2.844 5.697 -11.905 1.00 97.12 183 THR A N 1
ATOM 1430 C CA . THR A 1 183 ? -3.599 4.835 -12.815 1.00 97.12 183 THR A CA 1
ATOM 1431 C C . THR A 1 183 ? -2.693 3.750 -13.385 1.00 97.12 183 THR A C 1
ATOM 1433 O O . THR A 1 183 ? -3.010 2.572 -13.295 1.00 97.12 183 THR A O 1
ATOM 1436 N N . ALA A 1 184 ? -1.482 4.117 -13.816 1.00 98.00 184 ALA A N 1
ATOM 1437 C CA . ALA A 1 184 ? -0.505 3.161 -14.337 1.00 98.00 184 ALA A CA 1
ATOM 1438 C C . ALA A 1 184 ? -0.065 2.095 -13.311 1.00 98.00 184 ALA A C 1
ATOM 1440 O O . ALA A 1 184 ? 0.235 0.962 -13.689 1.00 98.00 184 ALA A O 1
ATOM 1441 N N . LEU A 1 185 ? -0.008 2.441 -12.019 1.00 98.44 185 LEU A N 1
ATOM 1442 C CA . LEU A 1 185 ? 0.328 1.488 -10.955 1.00 98.44 185 LEU A CA 1
ATOM 1443 C C . LEU A 1 185 ? -0.863 0.578 -10.639 1.00 98.44 185 LEU A C 1
ATOM 1445 O O . LEU A 1 185 ? -0.690 -0.634 -10.516 1.00 98.44 185 LEU A O 1
ATOM 1449 N N . ILE A 1 186 ? -2.067 1.150 -10.553 1.00 98.69 186 ILE A N 1
ATOM 1450 C CA . ILE A 1 186 ? -3.316 0.408 -10.349 1.00 98.69 186 ILE A CA 1
ATOM 1451 C C . ILE A 1 186 ? -3.518 -0.597 -11.480 1.00 98.69 186 ILE A C 1
ATOM 1453 O O . ILE A 1 186 ? -3.706 -1.776 -11.194 1.00 98.69 186 ILE A O 1
ATOM 1457 N N . ASP A 1 187 ? -3.415 -0.161 -12.735 1.00 98.56 187 ASP A N 1
ATOM 1458 C CA . ASP A 1 187 ? -3.607 -1.003 -13.917 1.00 98.56 187 ASP A CA 1
ATOM 1459 C C . ASP A 1 187 ? -2.607 -2.158 -13.940 1.00 98.56 187 ASP A C 1
ATOM 1461 O O . ASP A 1 187 ? -2.980 -3.307 -14.166 1.00 98.56 187 ASP A O 1
ATOM 1465 N N . ARG A 1 188 ? -1.335 -1.876 -13.634 1.00 98.50 188 ARG A N 1
ATOM 1466 C CA . ARG A 1 188 ? -0.281 -2.894 -13.566 1.00 98.50 188 ARG A CA 1
ATOM 1467 C C . ARG A 1 188 ? -0.571 -3.949 -12.504 1.00 98.50 188 ARG A C 1
ATOM 1469 O O . ARG A 1 188 ? -0.457 -5.145 -12.778 1.00 98.50 188 ARG A O 1
ATOM 1476 N N . TYR A 1 189 ? -0.92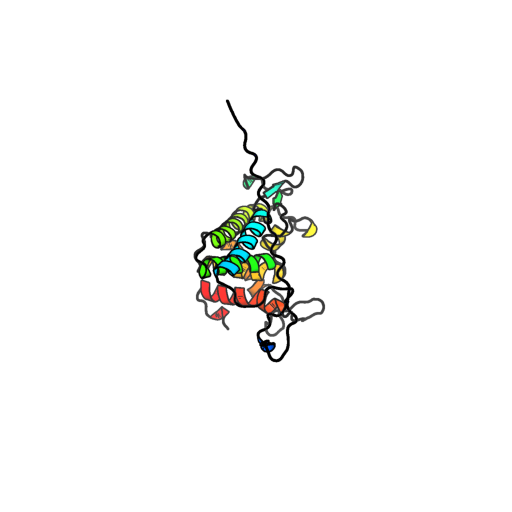9 -3.522 -11.295 1.00 98.75 189 TYR A N 1
ATOM 1477 C CA . TYR A 1 189 ? -1.261 -4.455 -10.226 1.00 98.75 189 TYR A CA 1
ATOM 1478 C C . TYR A 1 189 ? -2.540 -5.231 -10.521 1.00 98.75 189 TYR A C 1
ATOM 1480 O O . TYR A 1 189 ? -2.590 -6.439 -10.291 1.00 98.75 189 TYR A O 1
ATOM 1488 N N . PHE A 1 190 ? -3.562 -4.559 -11.043 1.00 98.62 190 PHE A N 1
ATOM 1489 C CA . PHE A 1 190 ? -4.841 -5.183 -11.326 1.00 98.62 190 PHE A CA 1
ATOM 1490 C C . PHE A 1 190 ? -4.741 -6.197 -12.463 1.00 98.62 190 PHE A C 1
ATOM 1492 O O . PHE A 1 190 ? -5.308 -7.277 -12.351 1.00 98.62 190 PHE A O 1
ATOM 1499 N N . ASP A 1 191 ? -3.965 -5.911 -13.508 1.00 98.75 191 ASP A N 1
ATOM 1500 C CA . ASP A 1 191 ? -3.678 -6.870 -14.575 1.00 98.75 191 ASP A CA 1
ATOM 1501 C C . ASP A 1 191 ? -2.999 -8.135 -14.028 1.00 98.75 191 ASP A C 1
ATOM 1503 O O . ASP A 1 191 ? -3.382 -9.250 -14.381 1.00 98.75 191 ASP A O 1
ATOM 1507 N N . HIS A 1 192 ? -2.044 -7.987 -13.104 1.00 98.69 192 HIS A N 1
ATOM 1508 C CA . HIS A 1 192 ? -1.442 -9.141 -12.441 1.00 98.69 192 HIS A CA 1
ATOM 1509 C C . HIS A 1 192 ? -2.481 -9.960 -11.657 1.00 98.69 192 HIS A C 1
ATOM 1511 O O . HIS A 1 192 ? -2.624 -11.158 -11.896 1.00 98.69 192 HIS A O 1
ATOM 1517 N N . ILE A 1 193 ? -3.246 -9.308 -10.776 1.00 98.62 193 ILE A N 1
ATOM 1518 C CA . ILE A 1 193 ? -4.256 -9.959 -9.926 1.00 98.62 193 ILE A CA 1
ATOM 1519 C C . ILE A 1 193 ? -5.340 -10.632 -10.774 1.00 98.62 193 ILE A C 1
ATOM 1521 O O . ILE A 1 193 ? -5.719 -11.773 -10.529 1.00 98.62 193 ILE A O 1
ATOM 1525 N N . TYR A 1 194 ? -5.883 -9.927 -11.762 1.00 98.06 194 TYR A N 1
ATOM 1526 C CA . TYR A 1 194 ? -7.059 -10.384 -12.487 1.00 98.06 194 TYR A CA 1
ATOM 1527 C C . TYR A 1 194 ? -6.693 -11.403 -13.571 1.00 98.06 194 TYR A C 1
ATOM 1529 O O . TYR A 1 194 ? -7.334 -12.453 -13.638 1.00 98.06 194 TYR A O 1
ATOM 1537 N N . ASN A 1 195 ? -5.630 -11.147 -14.346 1.00 97.94 195 ASN A N 1
ATOM 1538 C CA . ASN A 1 195 ? -5.313 -11.910 -15.558 1.00 97.94 195 ASN A CA 1
ATOM 1539 C C . ASN A 1 195 ? -4.126 -12.879 -15.431 1.00 97.94 195 ASN A C 1
ATOM 1541 O O . ASN A 1 195 ? -4.062 -13.829 -16.210 1.00 97.94 195 ASN A O 1
ATOM 1545 N N . LYS A 1 196 ? -3.166 -12.645 -14.522 1.00 98.38 196 LYS A N 1
ATOM 1546 C CA . LYS A 1 196 ? -1.887 -13.394 -14.505 1.00 98.38 196 LYS A CA 1
ATOM 1547 C C . LYS A 1 196 ? -1.709 -14.327 -13.315 1.00 98.38 196 LYS A C 1
ATOM 1549 O O . LYS A 1 196 ? -0.995 -15.319 -13.452 1.00 98.38 196 LYS A O 1
ATOM 1554 N N . GLU A 1 197 ? -2.305 -14.008 -12.170 1.00 98.38 197 GLU A N 1
ATOM 1555 C CA . GLU A 1 197 ? -2.179 -14.820 -10.960 1.00 98.38 197 GLU A CA 1
ATOM 1556 C C . GLU A 1 197 ? -2.639 -16.265 -11.200 1.00 98.38 197 GLU A C 1
ATOM 1558 O O . GLU A 1 197 ? -3.592 -16.531 -11.942 1.00 98.38 197 GLU A O 1
ATOM 1563 N N . TYR A 1 198 ? -1.962 -17.212 -10.549 1.00 98.38 198 TYR A N 1
ATOM 1564 C CA . TYR A 1 198 ? -2.291 -18.619 -10.666 1.00 98.38 198 TYR A CA 1
ATOM 1565 C C . TYR A 1 198 ? -3.660 -18.925 -10.048 1.00 98.38 198 TYR A C 1
ATOM 1567 O O . TYR A 1 198 ? -4.023 -18.462 -8.965 1.00 98.38 198 TYR A O 1
ATOM 1575 N N . ARG A 1 199 ? -4.436 -19.757 -10.745 1.00 98.56 199 ARG A N 1
ATOM 1576 C CA . ARG A 1 199 ? -5.780 -20.154 -10.326 1.00 98.56 199 ARG A CA 1
ATOM 1577 C C . ARG A 1 199 ? -5.975 -21.657 -10.459 1.00 98.56 199 ARG A C 1
ATOM 1579 O O . ARG A 1 199 ? -5.352 -22.318 -11.295 1.00 98.56 199 ARG A O 1
ATOM 1586 N N . LEU A 1 200 ? -6.864 -22.198 -9.634 1.00 98.62 200 LEU A N 1
ATOM 1587 C CA . LEU A 1 200 ? -7.439 -23.521 -9.841 1.00 98.62 200 LEU A CA 1
ATOM 1588 C C . LEU A 1 200 ? -8.287 -23.540 -11.120 1.00 98.62 200 LEU A C 1
ATOM 1590 O O . LEU A 1 200 ? -8.596 -22.505 -11.709 1.00 98.62 200 LEU A O 1
ATOM 1594 N N . SER A 1 201 ? -8.695 -24.736 -11.545 1.00 98.00 201 SER A N 1
ATOM 1595 C CA . SER A 1 201 ? -9.507 -24.920 -12.755 1.00 98.00 201 SER A CA 1
ATOM 1596 C C . SER A 1 201 ? -10.871 -24.227 -12.711 1.00 98.00 201 SER A C 1
ATOM 1598 O O . SER A 1 201 ? -11.466 -24.017 -13.760 1.00 98.00 201 SER A O 1
ATOM 1600 N N . ASP A 1 202 ? -11.371 -23.905 -11.518 1.00 97.56 202 ASP A N 1
ATOM 1601 C CA . ASP A 1 202 ? -12.625 -23.177 -11.303 1.00 97.56 202 ASP A CA 1
ATOM 1602 C C . ASP A 1 202 ? -12.439 -21.651 -11.203 1.00 97.56 202 ASP A C 1
ATOM 1604 O O . ASP A 1 202 ? -13.406 -20.930 -10.992 1.00 97.56 202 ASP A O 1
ATOM 1608 N N . GLY A 1 203 ? -11.208 -21.150 -11.359 1.00 97.00 203 GLY A N 1
ATOM 1609 C CA . GLY A 1 203 ? -10.886 -19.728 -11.259 1.00 97.00 203 GLY A CA 1
ATOM 1610 C C . GLY A 1 203 ? -10.502 -19.251 -9.854 1.00 97.00 203 GLY A C 1
ATOM 1611 O O . GLY A 1 203 ? -10.104 -18.094 -9.710 1.00 97.00 203 GLY A O 1
ATOM 1612 N N . THR A 1 204 ? -10.539 -20.105 -8.827 1.00 98.19 204 THR A N 1
ATOM 1613 C CA . THR A 1 204 ? -10.119 -19.732 -7.465 1.00 98.19 204 THR A CA 1
ATOM 1614 C C . THR A 1 204 ? -8.629 -19.404 -7.424 1.00 98.19 204 THR A C 1
ATOM 1616 O O . THR A 1 204 ? -7.821 -20.188 -7.920 1.00 98.19 204 THR A O 1
ATOM 1619 N N . PHE A 1 205 ? -8.245 -18.283 -6.804 1.00 98.56 205 PHE A N 1
ATOM 1620 C CA . PHE A 1 205 ? -6.836 -17.953 -6.559 1.00 98.56 205 PHE A CA 1
ATOM 1621 C C . PHE A 1 205 ? -6.114 -19.074 -5.814 1.00 98.56 205 PHE A C 1
ATOM 1623 O O . PHE A 1 205 ? -6.632 -19.606 -4.834 1.00 98.56 205 PHE A O 1
ATOM 1630 N N . ALA A 1 206 ? -4.920 -19.434 -6.275 1.00 98.38 206 ALA A N 1
ATOM 1631 C CA . ALA A 1 206 ? -4.145 -20.512 -5.684 1.00 98.38 206 ALA A CA 1
ATOM 1632 C C . ALA A 1 206 ? -2.648 -20.283 -5.853 1.00 98.38 206 ALA A C 1
ATOM 1634 O O . ALA A 1 206 ? -2.198 -19.453 -6.630 1.00 98.38 206 ALA A O 1
ATOM 1635 N N . ARG A 1 207 ? -1.857 -21.111 -5.176 1.00 98.25 207 ARG A N 1
ATOM 1636 C CA . ARG A 1 207 ? -0.400 -21.120 -5.277 1.00 98.25 207 ARG A CA 1
ATOM 1637 C C . ARG A 1 207 ? 0.102 -22.486 -5.731 1.00 98.25 207 ARG A C 1
ATOM 1639 O O . ARG A 1 207 ? -0.525 -23.526 -5.514 1.00 98.25 207 ARG A O 1
ATOM 1646 N N . THR A 1 208 ? 1.297 -22.493 -6.310 1.00 97.38 208 THR A N 1
ATOM 1647 C CA . THR A 1 208 ? 2.059 -23.713 -6.629 1.00 97.38 208 THR A CA 1
ATOM 1648 C C . THR A 1 208 ? 3.051 -24.093 -5.520 1.00 97.38 208 THR A C 1
ATOM 1650 O O . THR A 1 208 ? 3.915 -24.946 -5.721 1.00 97.38 208 THR A O 1
ATOM 1653 N N . ARG A 1 209 ? 2.906 -23.478 -4.333 1.00 95.75 209 ARG A N 1
ATOM 165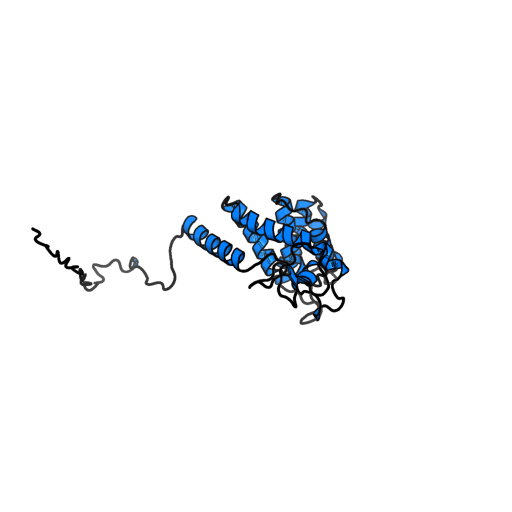4 C CA . ARG A 1 209 ? 3.727 -23.686 -3.129 1.00 95.75 209 ARG A CA 1
ATOM 1655 C C . ARG A 1 209 ? 2.872 -23.745 -1.845 1.00 95.75 209 ARG A C 1
ATOM 1657 O O . ARG A 1 209 ? 1.844 -23.072 -1.781 1.00 95.75 209 ARG A O 1
ATOM 1664 N N . PRO A 1 210 ? 3.294 -24.492 -0.801 1.00 96.19 210 PRO A N 1
ATOM 1665 C CA . PRO A 1 210 ? 4.414 -25.441 -0.801 1.00 96.19 210 PRO A CA 1
ATOM 1666 C C . PRO A 1 210 ? 4.122 -26.697 -1.641 1.00 96.19 210 PRO A C 1
ATOM 1668 O O . PRO A 1 210 ? 5.024 -27.491 -1.879 1.00 96.19 210 PRO A O 1
ATOM 1671 N N . GLN A 1 211 ? 2.875 -26.866 -2.092 1.00 97.62 211 GLN A N 1
ATOM 1672 C CA . GLN A 1 211 ? 2.432 -27.907 -3.013 1.00 97.62 211 GLN A CA 1
ATOM 1673 C C . GLN A 1 211 ? 1.654 -27.284 -4.180 1.00 97.62 211 GLN A C 1
ATOM 1675 O O . GLN A 1 211 ? 1.186 -26.144 -4.102 1.00 97.62 211 GLN A O 1
ATOM 1680 N N . LYS A 1 212 ? 1.486 -28.042 -5.264 1.00 97.31 212 LYS A N 1
ATOM 1681 C CA . LYS A 1 212 ? 0.657 -27.632 -6.404 1.00 97.31 212 LYS A CA 1
ATOM 1682 C C . LYS A 1 212 ? -0.819 -27.502 -5.990 1.00 97.31 212 LYS A C 1
ATOM 1684 O O . LYS A 1 212 ? -1.288 -28.300 -5.186 1.00 97.31 212 LYS A O 1
ATOM 1689 N N . ASN A 1 213 ? -1.541 -26.544 -6.581 1.00 98.00 213 ASN A N 1
ATOM 1690 C CA . ASN A 1 213 ? -2.970 -26.297 -6.337 1.00 98.00 213 ASN A CA 1
ATOM 1691 C C . ASN A 1 213 ? -3.293 -26.050 -4.850 1.00 98.00 213 ASN A C 1
ATOM 1693 O O . ASN A 1 213 ? -4.266 -26.586 -4.323 1.00 98.00 213 ASN A O 1
ATOM 1697 N N . THR A 1 214 ? -2.464 -25.261 -4.163 1.00 98.38 214 THR A N 1
ATOM 1698 C CA . THR A 1 214 ? -2.667 -24.946 -2.743 1.00 98.38 214 THR A CA 1
ATOM 1699 C C . THR A 1 214 ? -3.448 -23.650 -2.590 1.00 98.38 214 THR A C 1
ATOM 1701 O O . THR A 1 214 ? -3.042 -22.621 -3.124 1.00 98.38 214 THR A O 1
ATOM 1704 N N . LEU A 1 215 ? -4.518 -23.682 -1.802 1.00 98.31 215 LEU A N 1
ATOM 1705 C CA . LEU A 1 215 ? -5.219 -22.482 -1.356 1.00 98.31 215 LEU A CA 1
ATOM 1706 C C . LEU A 1 215 ? -4.564 -21.932 -0.092 1.00 98.31 215 LEU A C 1
ATOM 1708 O O . LEU A 1 215 ? -4.280 -22.688 0.840 1.00 98.31 215 LEU A O 1
ATOM 1712 N N . TRP A 1 216 ? -4.356 -20.621 -0.050 1.00 98.50 216 TRP A N 1
ATOM 1713 C CA . TRP A 1 216 ? -3.927 -19.916 1.151 1.00 98.50 216 TRP A CA 1
ATOM 1714 C C . TRP A 1 216 ? -5.059 -19.016 1.625 1.00 98.50 216 TRP A C 1
ATOM 1716 O O . TRP A 1 216 ? -5.665 -18.303 0.829 1.00 98.50 216 TRP A O 1
ATOM 1726 N N . LEU A 1 217 ? -5.343 -19.039 2.929 1.00 98.44 217 LEU A N 1
ATOM 1727 C CA . LEU A 1 217 ? -6.384 -18.190 3.515 1.00 98.44 217 LEU A CA 1
ATOM 1728 C C . LEU A 1 217 ? -6.093 -16.704 3.255 1.00 98.44 217 LEU A C 1
ATOM 1730 O O . LEU A 1 217 ? -7.002 -15.918 3.003 1.00 98.44 217 LEU A O 1
ATOM 1734 N N . ASP A 1 218 ? -4.814 -16.342 3.261 1.00 97.56 218 ASP A N 1
ATOM 1735 C CA . ASP A 1 218 ? -4.310 -15.000 3.001 1.00 97.56 218 ASP A CA 1
ATOM 1736 C C . ASP A 1 218 ? -4.710 -14.479 1.609 1.00 97.56 218 ASP A C 1
ATOM 1738 O O . ASP A 1 218 ? -4.999 -13.290 1.474 1.00 97.56 218 ASP A O 1
ATOM 1742 N N . ASP A 1 219 ? -4.835 -15.348 0.593 1.00 98.12 219 ASP A N 1
ATOM 1743 C CA . ASP A 1 219 ? -5.209 -14.953 -0.778 1.00 98.12 219 ASP A CA 1
ATOM 1744 C C . ASP A 1 219 ? -6.634 -14.388 -0.862 1.00 98.12 219 ASP A C 1
ATOM 1746 O O . ASP A 1 219 ? -6.941 -13.610 -1.770 1.00 98.12 219 ASP A O 1
ATOM 1750 N N . MET A 1 220 ? -7.487 -14.667 0.133 1.00 98.12 220 MET A N 1
ATOM 1751 C CA . MET A 1 220 ? -8.764 -13.965 0.271 1.00 98.12 220 MET A CA 1
ATOM 1752 C C . MET A 1 220 ? -8.555 -12.463 0.480 1.00 98.12 220 MET A C 1
ATOM 1754 O O . MET A 1 220 ? -9.265 -11.660 -0.112 1.00 98.12 220 MET A O 1
ATOM 1758 N N . CYS A 1 221 ? -7.579 -12.067 1.299 1.00 97.12 221 CYS A N 1
ATOM 1759 C CA . CYS A 1 221 ? -7.262 -10.662 1.551 1.00 97.12 221 CYS A CA 1
ATOM 1760 C C . CYS A 1 221 ? -6.382 -10.061 0.445 1.00 97.12 221 CYS A C 1
ATOM 1762 O O . CYS A 1 221 ? -6.520 -8.878 0.138 1.00 97.12 221 CYS A O 1
ATOM 1764 N N . MET A 1 222 ? -5.514 -10.862 -0.178 1.00 98.19 222 MET A N 1
ATOM 1765 C CA . MET A 1 222 ? -4.601 -10.364 -1.210 1.00 98.19 222 MET A CA 1
ATOM 1766 C C . MET A 1 222 ? -5.264 -10.225 -2.590 1.00 98.19 222 MET A C 1
ATOM 1768 O O . MET A 1 222 ? -4.860 -9.376 -3.372 1.00 98.19 222 MET A O 1
ATOM 1772 N N . GLY A 1 223 ? -6.305 -10.994 -2.913 1.00 97.62 223 GLY A N 1
ATOM 1773 C CA . GLY A 1 223 ? -6.985 -10.892 -4.211 1.00 97.62 223 GLY A CA 1
ATOM 1774 C C . GLY A 1 223 ? -8.295 -10.105 -4.162 1.00 97.62 223 GLY A C 1
ATOM 1775 O O . GLY A 1 223 ? -8.480 -9.115 -4.874 1.00 97.62 223 GLY A O 1
ATOM 1776 N N . ILE A 1 224 ? -9.223 -10.560 -3.316 1.00 98.44 224 ILE A N 1
ATOM 1777 C CA . ILE A 1 224 ? -10.647 -10.192 -3.383 1.00 98.44 224 ILE A CA 1
ATOM 1778 C C . ILE A 1 224 ? -10.894 -8.682 -3.202 1.00 98.44 224 ILE A C 1
ATOM 1780 O O . ILE A 1 224 ? -11.651 -8.122 -3.999 1.00 98.44 224 ILE A O 1
ATOM 1784 N N . PRO A 1 225 ? -10.268 -7.975 -2.234 1.00 98.56 225 PRO A N 1
ATOM 1785 C CA . PRO A 1 225 ? -10.522 -6.549 -2.038 1.00 98.56 225 PRO A CA 1
ATOM 1786 C C . PRO A 1 225 ? -10.208 -5.706 -3.273 1.00 98.56 225 PRO A C 1
ATOM 1788 O O . PRO A 1 225 ? -10.960 -4.788 -3.582 1.00 98.56 225 PRO A O 1
ATOM 1791 N N . SER A 1 226 ? -9.131 -6.012 -3.999 1.00 98.62 226 SER A N 1
ATOM 1792 C CA . SER A 1 226 ? -8.757 -5.269 -5.209 1.00 98.62 226 SER A CA 1
ATOM 1793 C C . SER A 1 226 ? -9.801 -5.416 -6.308 1.00 98.62 226 SER A C 1
ATOM 1795 O O . SER A 1 226 ? -10.155 -4.426 -6.939 1.00 98.62 226 SER A O 1
ATOM 1797 N N . ILE A 1 227 ? -10.356 -6.618 -6.486 1.00 98.69 227 ILE A N 1
ATOM 1798 C CA . ILE A 1 227 ? -11.448 -6.874 -7.437 1.00 98.69 227 ILE A CA 1
ATOM 1799 C C . ILE A 1 227 ? -12.707 -6.101 -7.027 1.00 98.69 227 ILE A C 1
ATOM 1801 O O . ILE A 1 227 ? -13.247 -5.337 -7.825 1.00 98.69 227 ILE A O 1
ATOM 1805 N N . ALA A 1 228 ? -13.120 -6.198 -5.763 1.00 98.50 228 ALA A N 1
ATOM 1806 C CA . ALA A 1 228 ? -14.312 -5.504 -5.276 1.00 98.50 228 ALA A CA 1
ATOM 1807 C C . ALA A 1 228 ? -14.194 -3.968 -5.378 1.00 98.50 228 ALA A C 1
ATOM 1809 O O . ALA A 1 228 ? -15.145 -3.286 -5.775 1.00 98.50 228 ALA A O 1
ATOM 1810 N N . TYR A 1 229 ? -13.027 -3.406 -5.042 1.00 98.56 229 TYR A N 1
ATOM 1811 C CA . TYR A 1 229 ? -12.780 -1.970 -5.172 1.00 98.56 229 TYR A CA 1
ATOM 1812 C C . TYR A 1 229 ? -12.626 -1.525 -6.627 1.00 98.56 229 TYR A C 1
ATOM 1814 O O . TYR A 1 229 ? -13.038 -0.409 -6.939 1.00 98.56 229 TYR A O 1
ATOM 1822 N N . MET A 1 230 ? -12.117 -2.382 -7.518 1.00 98.44 230 MET A N 1
ATOM 1823 C CA . MET A 1 230 ? -12.116 -2.110 -8.956 1.00 98.44 230 MET A CA 1
ATOM 1824 C C . MET A 1 230 ? -13.549 -1.999 -9.480 1.00 98.44 230 MET A C 1
ATOM 1826 O O . MET A 1 230 ? -13.870 -1.024 -10.159 1.00 98.44 230 MET A O 1
ATOM 1830 N N . GLY A 1 231 ? -14.441 -2.913 -9.080 1.00 98.25 231 GLY A N 1
ATOM 1831 C CA . GLY A 1 231 ? -15.879 -2.805 -9.347 1.00 98.25 231 GLY A CA 1
ATOM 1832 C C . GLY A 1 231 ? -16.471 -1.492 -8.853 1.00 98.25 231 GLY A C 1
ATOM 1833 O O . GLY A 1 231 ? -17.171 -0.810 -9.594 1.00 98.25 231 GLY A O 1
ATOM 1834 N N . ARG A 1 232 ? -16.116 -1.060 -7.637 1.00 98.00 232 ARG A N 1
ATOM 1835 C CA . ARG A 1 232 ? -16.655 0.185 -7.069 1.00 98.00 232 ARG A CA 1
ATOM 1836 C C . ARG A 1 232 ? -16.128 1.430 -7.786 1.00 98.00 232 ARG A C 1
ATOM 1838 O O . ARG A 1 232 ? -16.848 2.418 -7.885 1.00 98.00 232 ARG A O 1
ATOM 1845 N N . TRP A 1 233 ? -14.875 1.405 -8.232 1.00 97.06 233 TRP A N 1
ATOM 1846 C CA . TRP A 1 233 ? -14.240 2.531 -8.913 1.00 97.06 233 TRP A CA 1
ATOM 1847 C C . TRP A 1 233 ? -14.705 2.673 -10.367 1.00 97.06 233 TRP A C 1
ATOM 1849 O O . TRP A 1 233 ? -14.960 3.788 -10.815 1.00 97.06 233 TRP A O 1
ATOM 1859 N N . THR A 1 234 ? -14.857 1.556 -11.079 1.00 97.00 234 THR A N 1
ATOM 1860 C CA . THR A 1 234 ? -15.256 1.528 -12.498 1.00 97.00 234 THR A CA 1
ATOM 1861 C C . THR A 1 234 ? -16.770 1.495 -12.707 1.00 97.00 234 THR A C 1
ATOM 1863 O O . THR A 1 234 ? -17.258 1.962 -13.733 1.00 97.00 234 THR A O 1
ATOM 1866 N N . GLY A 1 235 ? -17.521 0.954 -11.744 1.00 97.44 235 GLY A N 1
ATOM 1867 C CA . GLY A 1 235 ? -18.948 0.660 -11.874 1.00 97.44 235 GLY A CA 1
ATOM 1868 C C . GLY A 1 235 ? -19.258 -0.605 -12.684 1.00 97.44 235 GLY A C 1
ATOM 1869 O O . GLY A 1 235 ? -20.418 -0.829 -13.018 1.00 97.44 235 GLY A O 1
ATOM 1870 N N . GLU A 1 236 ? -18.258 -1.421 -13.031 1.00 97.88 236 GLU A N 1
ATOM 1871 C CA . GLU A 1 236 ? -18.462 -2.640 -13.818 1.00 97.88 236 GLU A CA 1
ATOM 1872 C C . GLU A 1 236 ? -18.907 -3.823 -12.941 1.00 97.88 236 GLU A C 1
ATOM 1874 O O . GLU A 1 236 ? -18.184 -4.252 -12.041 1.00 97.88 236 GLU A O 1
ATOM 1879 N N . GLU A 1 237 ? -20.072 -4.403 -13.251 1.00 96.88 237 GLU A N 1
ATOM 1880 C CA . GLU A 1 237 ? -20.664 -5.509 -12.477 1.00 96.88 237 GLU A CA 1
ATOM 1881 C C . GLU A 1 237 ? -19.844 -6.805 -12.522 1.00 96.88 237 GLU A C 1
ATOM 1883 O O . GLU A 1 237 ? -19.819 -7.542 -11.543 1.00 96.88 237 GLU A O 1
ATOM 1888 N N . LYS A 1 238 ? -19.084 -7.034 -13.603 1.00 96.00 238 LYS A N 1
ATOM 1889 C CA . LYS A 1 238 ? -18.270 -8.249 -13.819 1.00 96.00 238 LYS A CA 1
ATOM 1890 C C . LYS A 1 238 ? -17.231 -8.537 -12.724 1.00 96.00 238 LYS A C 1
ATOM 1892 O O . LYS A 1 238 ? -16.600 -9.585 -12.741 1.00 96.00 238 LYS A O 1
ATOM 1897 N N . TYR A 1 239 ? -16.957 -7.568 -11.853 1.00 97.00 239 TYR A N 1
ATOM 1898 C CA . TYR A 1 239 ? -16.026 -7.712 -10.736 1.00 97.00 239 TYR A CA 1
ATOM 1899 C C . TYR A 1 239 ? -16.715 -8.190 -9.441 1.00 97.00 239 TYR A C 1
ATOM 1901 O O . TYR A 1 239 ? -16.040 -8.397 -8.435 1.00 97.00 239 TYR A O 1
ATOM 1909 N N . TYR A 1 240 ? -18.039 -8.350 -9.439 1.00 94.25 240 TYR A N 1
ATOM 1910 C CA . TYR A 1 240 ? -18.811 -8.865 -8.302 1.00 94.25 240 TYR A CA 1
ATOM 1911 C C . TYR A 1 240 ? -19.329 -10.294 -8.503 1.00 94.25 240 TYR A C 1
ATOM 1913 O O . TYR A 1 240 ? -19.753 -10.908 -7.522 1.00 94.25 240 TYR A O 1
ATOM 1921 N N . ASP A 1 241 ? -19.267 -10.794 -9.738 1.00 86.50 241 ASP A N 1
ATOM 1922 C CA . ASP A 1 241 ? -19.647 -12.149 -10.153 1.00 86.50 241 ASP A CA 1
ATOM 1923 C C . ASP A 1 241 ? -18.425 -13.081 -10.232 1.00 86.50 241 ASP A C 1
ATOM 1925 O O . ASP A 1 241 ? -18.586 -14.287 -9.929 1.00 86.50 241 ASP A O 1
#

Foldseek 3Di:
DDDDDDDDDDPDPPPDDPDDDDPVPDPVVPDDDPDPDDDDDDDPVRVVVVVVVVLVVCVQQEDLFKAFQPVRDTDPPLLPDALRIAGDHGPDACQWLVNLVQLQVLLVCCVVVVDCSSLVSNLSNQQSCVVNLVSQQVRADPPCVSGRVRSCLQQPPDALRSQFSNLLSVLSCVVVVRPHPCPVSNCRSLCCLQPPADADPVRHGADPPPHHRHDDPCVCRSRLSNLVSVCVNVVDCVSVD

pLDDT: mean 91.76, std 14.59, range [37.66, 98.81]